Protein AF-A0A7S3NAA4-F1 (afdb_monomer)

Foldseek 3Di:
DQQEQPLFDDVVVVVVCVVVVHADAAEAPPCVLDDPVQLVLLQVVQQVVQQVVCVVVVVPPRHHHYQYCDPVPNPVSLVVVVVVQQVVQQDQDPNDRDRAADEAEDATAPLRCSVVSLVVLCVVAPDPDWDDDPDQWTWDDRDPRYIYIYRDRPDDDVPDPASSVLRPPDPLVPDPALQVNQQVVVVQADQVLLCVLQVFDRDDGSQRSLQRSQVSVVNADPVRGGDSSVSSSVSSVCVSVSVGRGHDGSDPPPCPDPVVVVVVVVVVVVVVD

Solvent-accessible surface area (backbone atoms only — not comparable to full-atom values): 15921 Å² total; per-residue (Å²): 51,49,35,41,48,77,76,50,53,57,67,71,58,54,50,53,42,48,76,68,73,46,89,71,69,50,70,42,28,60,35,77,54,41,59,69,67,55,51,51,46,41,50,53,51,56,28,51,54,37,41,52,52,32,58,75,67,65,44,83,92,60,73,48,46,66,46,61,42,44,77,96,36,51,65,57,32,50,47,50,51,52,49,50,57,52,50,69,28,61,35,74,55,91,92,37,89,42,78,47,73,46,77,45,77,55,83,63,62,31,83,48,42,70,70,56,53,53,47,54,53,35,73,78,38,79,54,94,53,73,53,75,50,100,54,80,43,38,41,40,47,63,48,104,41,36,33,38,34,44,51,63,55,84,74,75,70,96,83,40,84,64,62,48,52,74,40,45,69,57,61,64,86,74,51,89,73,38,47,71,56,36,40,57,48,49,77,75,47,59,66,70,57,51,29,62,72,70,70,48,71,91,62,92,45,58,66,50,44,26,37,45,47,4,56,73,70,70,37,55,41,95,90,71,46,53,27,43,54,63,26,19,38,50,52,52,51,40,46,74,71,55,74,55,82,56,60,58,78,62,77,79,74,69,80,71,62,80,62,70,60,55,58,51,56,53,54,62,59,66,76,78,115

pLDDT: mean 75.36, std 16.25, range [33.66, 96.25]

Sequence (273 aa):
DARDPMGSRSLEIEQEVLNKNKTLVLVLNKTDLIPADNAAEWVKLLKNDLEIIYKIMEKNGVEGHVVCFTQNSKEDSLANLLNLLKKFCKGIVNGKKKKISIKFGIIGFPNVGKKSIIKSIKELKPTDDEVSSKTAVREVLLTKRITLLDLAGTFVSKEASDSVILRGKLDVESLFNPLPFAENLISKLNDKDLIRFYRIAAFETPKDFLANLAKKAGKLLKGGSPDLSTAAKILILDWNAGKIPYHSPAVIEYESGEEEEEEKEEEESMEDE

Structure (mmCIF, N/CA/C/O backbone):
data_AF-A0A7S3NAA4-F1
#
_entry.id   AF-A0A7S3NAA4-F1
#
loop_
_atom_site.group_PDB
_atom_site.id
_atom_site.type_symbol
_atom_site.label_atom_id
_atom_site.label_alt_id
_atom_site.label_comp_id
_atom_site.label_asym_id
_atom_site.label_entity_id
_atom_site.label_seq_id
_atom_site.pdbx_PDB_ins_code
_atom_site.Cartn_x
_atom_site.Cartn_y
_atom_site.Cartn_z
_atom_site.occupancy
_atom_site.B_iso_or_equiv
_atom_site.auth_seq_id
_atom_site.auth_comp_id
_atom_site.auth_asym_id
_atom_site.auth_atom_id
_atom_site.pdbx_PDB_model_num
ATOM 1 N N . ASP A 1 1 ? -1.236 -1.937 1.800 1.00 85.19 1 ASP A N 1
ATOM 2 C CA . ASP A 1 1 ? -1.378 -1.212 0.520 1.00 85.19 1 ASP A CA 1
ATOM 3 C C . ASP A 1 1 ? -2.291 -2.075 -0.329 1.00 85.19 1 ASP A C 1
ATOM 5 O O . ASP A 1 1 ? -2.030 -3.265 -0.415 1.00 85.19 1 ASP A O 1
ATOM 9 N N . ALA A 1 2 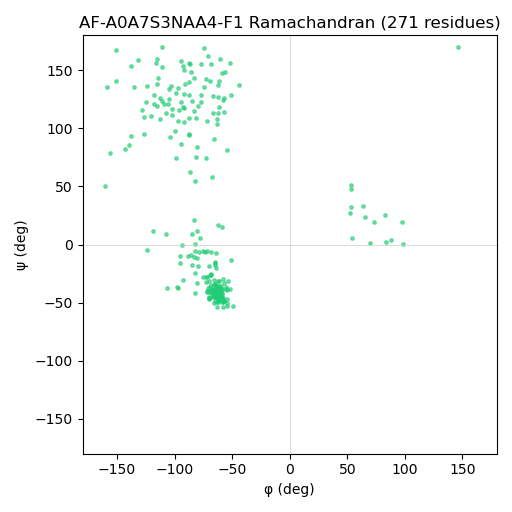? -3.395 -1.533 -0.840 1.00 87.38 2 ALA A N 1
ATOM 10 C CA . ALA A 1 2 ? -4.419 -2.329 -1.516 1.00 87.38 2 ALA A CA 1
ATOM 11 C C . ALA A 1 2 ? -3.920 -2.998 -2.805 1.00 87.38 2 ALA A C 1
ATOM 13 O O . ALA A 1 2 ? -4.486 -3.995 -3.230 1.00 87.38 2 ALA A O 1
ATOM 14 N N . ARG A 1 3 ? -2.831 -2.488 -3.391 1.00 86.50 3 ARG A N 1
ATOM 15 C CA . ARG A 1 3 ? -2.202 -3.077 -4.579 1.00 86.50 3 ARG A CA 1
ATOM 16 C C . ARG A 1 3 ? -1.515 -4.415 -4.313 1.00 86.50 3 ARG A C 1
ATOM 18 O O . ARG A 1 3 ? -1.327 -5.172 -5.248 1.00 86.50 3 ARG A O 1
ATOM 25 N N . ASP A 1 4 ? -1.081 -4.662 -3.078 1.00 84.94 4 ASP A N 1
ATOM 26 C CA . ASP A 1 4 ? -0.452 -5.920 -2.649 1.00 84.94 4 ASP A CA 1
ATOM 27 C C . ASP A 1 4 ? -0.622 -6.076 -1.125 1.00 84.94 4 ASP A C 1
ATOM 29 O O . ASP A 1 4 ? 0.284 -5.731 -0.347 1.00 84.94 4 ASP A O 1
ATOM 33 N N . PRO A 1 5 ? -1.814 -6.503 -0.657 1.00 86.75 5 PRO A N 1
ATOM 34 C CA . PRO A 1 5 ? -2.113 -6.587 0.766 1.00 86.75 5 PRO A CA 1
ATOM 35 C C . PRO A 1 5 ? -1.222 -7.590 1.489 1.00 86.75 5 PRO A C 1
ATOM 37 O O . PRO A 1 5 ? -0.608 -7.196 2.479 1.00 86.75 5 PRO A O 1
ATOM 40 N N . MET A 1 6 ? -1.093 -8.819 0.975 1.00 83.94 6 MET A N 1
ATOM 41 C CA . MET A 1 6 ? -0.268 -9.880 1.574 1.00 83.94 6 MET A CA 1
ATOM 42 C C . MET A 1 6 ? 1.189 -9.475 1.684 1.00 83.94 6 MET A C 1
ATOM 44 O O . MET A 1 6 ? 1.791 -9.585 2.749 1.00 83.94 6 MET A O 1
ATOM 48 N N . GLY A 1 7 ? 1.737 -8.893 0.624 1.00 78.81 7 GLY A N 1
ATOM 49 C CA . GLY A 1 7 ? 3.073 -8.357 0.675 1.00 78.81 7 GLY A CA 1
ATOM 50 C C . GLY A 1 7 ? 3.217 -7.233 1.701 1.00 78.81 7 GLY A C 1
ATOM 51 O O . GLY A 1 7 ? 4.192 -7.157 2.442 1.00 78.81 7 GLY A O 1
ATOM 52 N N . SER A 1 8 ? 2.236 -6.342 1.795 1.00 79.94 8 SER A N 1
ATOM 53 C CA . SER A 1 8 ? 2.278 -5.237 2.757 1.00 79.94 8 SER A CA 1
ATOM 54 C C . SER A 1 8 ? 1.925 -5.614 4.207 1.00 79.94 8 SER A C 1
ATOM 56 O O . SER A 1 8 ? 1.856 -4.713 5.052 1.00 79.94 8 SER A O 1
ATOM 58 N N . ARG A 1 9 ? 1.731 -6.903 4.517 1.00 82.06 9 ARG A N 1
ATOM 59 C CA . ARG A 1 9 ? 1.553 -7.419 5.883 1.00 82.06 9 ARG A CA 1
ATOM 60 C C . ARG A 1 9 ? 2.879 -7.862 6.491 1.00 82.06 9 ARG A C 1
ATOM 62 O O . ARG A 1 9 ? 3.829 -8.213 5.801 1.00 82.06 9 ARG A O 1
ATOM 69 N N . SER A 1 10 ? 2.940 -7.824 7.816 1.00 82.06 10 SER A N 1
ATOM 70 C CA . SER A 1 10 ? 4.068 -8.349 8.583 1.00 82.06 10 SER A CA 1
ATOM 71 C C . SER A 1 10 ? 3.516 -9.315 9.617 1.00 82.06 10 SER A C 1
ATOM 73 O O . SER A 1 10 ? 3.072 -8.902 10.688 1.00 82.06 10 SER A O 1
ATOM 75 N N . LEU A 1 11 ? 3.524 -10.601 9.261 1.00 82.19 11 LEU A N 1
ATOM 76 C CA . LEU A 1 11 ? 2.960 -11.666 10.091 1.00 82.19 11 LEU A CA 1
ATOM 77 C C . LEU A 1 11 ? 3.658 -11.752 11.455 1.00 82.19 11 LEU A C 1
ATOM 79 O O . LEU A 1 11 ? 2.986 -11.922 12.465 1.00 82.19 11 LEU A O 1
ATOM 83 N N . GLU A 1 12 ? 4.974 -11.529 11.503 1.00 81.25 12 GLU A N 1
ATOM 84 C CA . GLU A 1 12 ? 5.758 -11.487 12.747 1.00 81.25 12 GLU A CA 1
ATOM 85 C C . GLU A 1 12 ? 5.187 -10.476 13.760 1.00 81.25 12 GLU A C 1
ATOM 87 O O . GLU A 1 12 ? 4.992 -10.787 14.936 1.00 81.25 12 GLU A O 1
ATOM 92 N N . ILE A 1 13 ? 4.873 -9.257 13.304 1.00 81.81 13 ILE A N 1
ATOM 93 C CA . ILE A 1 13 ? 4.348 -8.194 14.172 1.00 81.81 13 ILE A CA 1
ATOM 94 C C . ILE A 1 13 ? 2.912 -8.502 14.578 1.00 81.81 13 ILE A C 1
ATOM 96 O O . ILE A 1 13 ? 2.531 -8.270 15.725 1.00 81.81 13 ILE A O 1
ATOM 100 N N . GLU A 1 14 ? 2.104 -9.004 13.646 1.00 85.19 14 GLU A N 1
ATOM 101 C CA . GLU A 1 14 ? 0.731 -9.406 13.941 1.00 85.19 14 GLU A CA 1
ATOM 102 C C . GLU A 1 14 ? 0.711 -10.472 15.044 1.00 85.19 14 GLU A C 1
ATOM 104 O O . GLU A 1 14 ? 0.005 -10.302 16.040 1.00 85.19 14 GLU A O 1
ATOM 109 N N . GLN A 1 15 ? 1.568 -11.492 14.943 1.00 83.25 15 GLN A N 1
ATOM 110 C CA . GLN A 1 15 ? 1.753 -12.509 15.978 1.00 83.25 15 GLN A CA 1
ATOM 111 C C . GLN A 1 15 ? 2.205 -11.898 17.310 1.00 83.25 15 GLN A C 1
ATOM 113 O O . GLN A 1 15 ? 1.642 -12.221 18.354 1.00 83.25 15 GLN A O 1
ATOM 118 N N . GLU A 1 16 ? 3.164 -10.968 17.314 1.00 85.44 16 GLU A N 1
ATOM 119 C CA . GLU A 1 16 ? 3.630 -10.329 18.550 1.00 85.44 16 GLU A CA 1
ATOM 120 C C . GLU A 1 16 ? 2.530 -9.494 19.239 1.00 85.44 16 GLU A C 1
ATOM 122 O O . GLU A 1 16 ? 2.373 -9.529 20.466 1.00 85.44 16 GLU A O 1
ATOM 127 N N . VAL A 1 17 ? 1.739 -8.749 18.460 1.00 84.69 17 VAL A N 1
ATOM 128 C CA . VAL A 1 17 ? 0.588 -7.971 18.949 1.00 84.69 17 VAL A CA 1
ATOM 129 C C . VAL A 1 17 ? -0.448 -8.901 19.572 1.00 84.69 17 VAL A C 1
ATOM 131 O O . VAL A 1 17 ? -0.957 -8.633 20.668 1.00 84.69 17 VAL A O 1
ATOM 134 N N . LEU A 1 18 ? -0.729 -10.008 18.894 1.00 83.81 18 LEU A N 1
ATOM 135 C CA . LEU A 1 18 ? -1.697 -10.994 19.329 1.00 83.81 18 LEU A CA 1
ATOM 136 C C . LEU A 1 18 ? -1.236 -11.754 20.581 1.00 83.81 18 LEU A C 1
ATOM 138 O O . LEU A 1 18 ? -2.035 -11.892 21.509 1.00 83.81 18 LEU A O 1
ATOM 142 N N . ASN A 1 19 ? 0.039 -12.141 20.669 1.00 84.56 19 ASN A N 1
ATOM 143 C CA . ASN A 1 19 ? 0.646 -12.775 21.849 1.00 84.56 19 ASN A CA 1
ATOM 144 C C . ASN A 1 19 ? 0.599 -11.863 23.082 1.00 84.56 19 ASN A C 1
ATOM 146 O O . ASN A 1 19 ? 0.439 -12.323 24.209 1.00 84.56 19 ASN A O 1
ATOM 150 N N . LYS A 1 20 ? 0.666 -10.543 22.878 1.00 85.69 20 LYS A N 1
ATOM 151 C CA . LYS A 1 20 ? 0.493 -9.533 23.935 1.00 85.69 20 LYS A CA 1
ATOM 152 C C . LYS A 1 20 ? -0.977 -9.255 24.284 1.00 85.69 20 LYS A C 1
ATOM 154 O O . LYS A 1 20 ? -1.252 -8.273 24.973 1.00 85.69 20 LYS A O 1
ATOM 159 N N . ASN A 1 21 ? -1.916 -10.075 23.805 1.00 81.62 21 ASN A N 1
ATOM 160 C CA . ASN A 1 21 ? -3.362 -9.933 24.011 1.00 81.62 21 ASN A CA 1
ATOM 161 C C . ASN A 1 21 ? -3.922 -8.559 23.617 1.00 81.62 21 ASN A C 1
ATOM 163 O O . ASN A 1 21 ? -4.895 -8.077 24.196 1.00 81.62 21 ASN A O 1
ATOM 167 N N . LYS A 1 22 ? -3.324 -7.922 22.606 1.00 83.69 22 LYS A N 1
ATOM 168 C CA . LYS A 1 22 ? -3.837 -6.674 22.036 1.00 83.69 22 LYS A CA 1
ATOM 169 C C . LYS A 1 22 ? -4.770 -6.973 20.867 1.00 83.69 22 LYS A C 1
ATOM 171 O O . LYS A 1 22 ? -4.602 -7.968 20.163 1.00 83.69 22 LYS A O 1
ATOM 176 N N . THR A 1 23 ? -5.743 -6.093 20.657 1.00 83.00 23 THR A N 1
ATOM 177 C CA . THR A 1 23 ? -6.627 -6.146 19.490 1.00 83.00 23 THR A CA 1
ATOM 178 C C . THR A 1 23 ? -5.898 -5.617 18.261 1.00 83.00 23 THR A C 1
ATOM 180 O O . THR A 1 23 ? -5.351 -4.513 18.278 1.00 83.00 23 THR A O 1
ATOM 183 N N . LEU A 1 24 ? -5.924 -6.404 17.192 1.00 85.94 24 LEU A N 1
ATOM 184 C CA . LEU A 1 24 ? -5.444 -6.052 15.865 1.00 85.94 24 LEU A CA 1
ATOM 185 C C . LEU A 1 24 ? -6.619 -5.594 14.989 1.00 85.94 24 LEU A C 1
ATOM 187 O O . LEU A 1 24 ? -7.666 -6.241 14.959 1.00 85.94 24 LEU A O 1
ATOM 191 N N . VAL A 1 25 ? -6.426 -4.486 14.272 1.00 86.81 25 VAL A N 1
ATOM 192 C CA . VAL A 1 25 ? -7.347 -3.974 13.247 1.00 86.81 25 VAL A CA 1
ATOM 193 C C . VAL A 1 25 ? -6.547 -3.809 11.963 1.00 86.81 25 VAL A C 1
ATOM 195 O O . VAL A 1 25 ? -5.553 -3.079 11.954 1.00 86.81 25 VAL A O 1
ATOM 198 N N . LEU A 1 26 ? -6.972 -4.467 10.887 1.00 89.00 26 LEU A N 1
ATOM 199 C CA . LEU A 1 26 ? -6.340 -4.314 9.581 1.00 89.00 26 LEU A CA 1
ATOM 200 C C . LEU A 1 26 ? -6.963 -3.140 8.835 1.00 89.00 26 LEU A C 1
ATOM 202 O O . LEU A 1 26 ? -8.173 -2.919 8.873 1.00 89.00 26 LEU A O 1
ATOM 206 N N . VAL A 1 27 ? -6.122 -2.370 8.153 1.00 88.50 27 VAL A N 1
ATOM 207 C CA . VAL A 1 27 ? -6.541 -1.173 7.427 1.00 88.50 27 VAL A CA 1
ATOM 208 C C . VAL A 1 27 ? -6.065 -1.272 5.985 1.00 88.50 27 VAL A C 1
ATOM 210 O O . VAL A 1 27 ? -4.869 -1.170 5.700 1.00 88.50 27 VAL A O 1
ATOM 213 N N . LEU A 1 28 ? -7.013 -1.451 5.069 1.00 89.25 28 LEU A N 1
ATOM 214 C CA . LEU A 1 28 ? -6.762 -1.487 3.638 1.00 89.25 28 LEU A CA 1
ATOM 215 C C . LEU A 1 28 ? -6.824 -0.060 3.080 1.00 89.25 28 LEU A C 1
ATOM 217 O O . LEU A 1 28 ? -7.882 0.567 3.020 1.00 89.25 28 LEU A O 1
ATOM 221 N N . ASN A 1 29 ? -5.656 0.464 2.713 1.00 88.50 29 ASN A N 1
ATOM 222 C CA . ASN A 1 29 ? -5.474 1.826 2.213 1.00 88.50 29 ASN A CA 1
ATOM 223 C C . ASN A 1 29 ? -4.992 1.832 0.756 1.00 88.50 29 ASN A C 1
ATOM 225 O O . ASN A 1 29 ? -4.385 0.856 0.314 1.00 88.50 29 ASN A O 1
ATOM 229 N N . LYS A 1 30 ? -5.178 2.959 0.059 1.00 86.12 30 LYS A N 1
ATOM 230 C CA . LYS A 1 30 ? -4.922 3.137 -1.382 1.00 86.12 30 LYS A CA 1
ATOM 231 C C . LYS A 1 30 ? -5.797 2.269 -2.291 1.00 86.12 30 LYS A C 1
ATOM 233 O O . LYS A 1 30 ? -5.346 1.805 -3.336 1.00 86.12 30 LYS A O 1
ATOM 238 N N . THR A 1 31 ? -7.040 2.010 -1.887 1.00 85.62 31 THR A N 1
ATOM 239 C CA . THR A 1 31 ? -7.978 1.245 -2.730 1.00 85.62 31 THR A CA 1
ATOM 240 C C . THR A 1 31 ? -8.314 1.988 -4.017 1.00 85.62 31 THR A C 1
ATOM 242 O O . THR A 1 31 ? -8.782 1.385 -4.970 1.00 85.62 31 THR A O 1
ATOM 245 N N . ASP A 1 32 ? -8.013 3.288 -4.072 1.00 83.56 32 ASP A N 1
ATOM 246 C CA . ASP A 1 32 ? -8.165 4.104 -5.258 1.00 83.56 32 ASP A CA 1
ATOM 247 C C . ASP A 1 32 ? -7.258 3.695 -6.422 1.00 83.56 32 ASP A C 1
ATOM 249 O O . ASP A 1 32 ? -7.519 4.103 -7.549 1.00 83.56 32 ASP A O 1
ATOM 253 N N . LEU A 1 33 ? -6.235 2.883 -6.158 1.00 85.88 33 LEU A N 1
ATOM 254 C CA . LEU A 1 33 ? -5.298 2.385 -7.161 1.00 85.88 33 LEU A CA 1
ATOM 255 C C . LEU A 1 33 ? -5.696 1.019 -7.740 1.00 85.88 33 LEU A C 1
ATOM 257 O O . LEU A 1 33 ? -4.963 0.492 -8.575 1.00 85.88 33 LEU A O 1
ATOM 261 N N . ILE A 1 34 ? -6.805 0.428 -7.283 1.00 87.44 34 ILE A N 1
ATOM 262 C CA . ILE A 1 34 ? -7.248 -0.913 -7.686 1.00 87.44 34 ILE A CA 1
ATOM 263 C C . ILE A 1 34 ? -8.736 -0.916 -8.082 1.00 87.44 34 ILE A C 1
ATOM 265 O O . ILE A 1 34 ? -9.480 -0.029 -7.657 1.00 87.44 34 ILE A O 1
ATOM 269 N N . PRO A 1 35 ? -9.203 -1.905 -8.868 1.00 88.75 35 PRO A N 1
ATOM 270 C CA . PRO A 1 35 ? -10.628 -2.080 -9.146 1.00 88.75 35 PRO A CA 1
ATOM 271 C C . PRO A 1 35 ? -11.456 -2.294 -7.868 1.00 88.75 35 PRO A C 1
ATOM 273 O O . PRO A 1 35 ? -10.982 -2.904 -6.905 1.00 88.75 35 PRO A O 1
ATOM 276 N N . ALA A 1 36 ? -12.706 -1.819 -7.870 1.00 86.69 36 ALA A N 1
ATOM 277 C CA . ALA A 1 36 ? -13.604 -1.918 -6.716 1.00 86.69 36 ALA A CA 1
ATOM 278 C C . ALA A 1 36 ? -13.916 -3.374 -6.330 1.00 86.69 36 ALA A C 1
ATOM 280 O O . ALA A 1 36 ? -13.939 -3.689 -5.140 1.00 86.69 36 ALA A O 1
ATOM 281 N N . ASP A 1 37 ? -14.080 -4.252 -7.321 1.00 88.00 37 ASP A N 1
ATOM 282 C CA . ASP A 1 37 ? -14.365 -5.676 -7.109 1.00 88.00 37 ASP A CA 1
ATOM 283 C C . ASP A 1 37 ? -13.190 -6.368 -6.408 1.00 88.00 37 ASP A C 1
ATOM 285 O O . ASP A 1 37 ? -13.360 -6.951 -5.338 1.00 88.00 37 ASP A O 1
ATOM 289 N N . ASN A 1 38 ? -11.967 -6.153 -6.906 1.00 88.69 38 ASN A N 1
ATOM 290 C CA . ASN A 1 38 ? -10.747 -6.656 -6.272 1.00 88.69 38 ASN A CA 1
ATOM 291 C C . ASN A 1 38 ? -10.591 -6.127 -4.832 1.00 88.69 38 ASN A C 1
ATOM 293 O O . ASN A 1 38 ? -10.184 -6.854 -3.928 1.00 88.69 38 ASN A O 1
ATOM 297 N N . ALA A 1 39 ? -10.943 -4.861 -4.573 1.00 87.56 39 ALA A N 1
ATOM 298 C CA . ALA A 1 39 ? -10.917 -4.314 -3.215 1.00 87.56 39 ALA A CA 1
ATOM 299 C C . ALA A 1 39 ? -11.912 -5.024 -2.279 1.00 87.56 39 ALA A C 1
ATOM 301 O O . ALA A 1 39 ? -11.587 -5.266 -1.114 1.00 87.56 39 ALA A O 1
ATOM 302 N N . ALA A 1 40 ? -13.112 -5.349 -2.766 1.00 86.44 40 ALA A N 1
ATOM 303 C CA . ALA A 1 40 ? -14.130 -6.057 -1.996 1.00 86.44 40 ALA A CA 1
ATOM 304 C C . ALA A 1 40 ? -13.708 -7.501 -1.675 1.00 86.44 40 ALA A C 1
ATOM 306 O O . ALA A 1 40 ? -13.865 -7.946 -0.534 1.00 86.44 40 ALA A O 1
ATOM 307 N N . GLU A 1 41 ? -13.109 -8.200 -2.639 1.00 89.00 41 GLU A N 1
ATOM 308 C CA . GLU A 1 41 ? -12.570 -9.552 -2.455 1.00 89.00 41 GL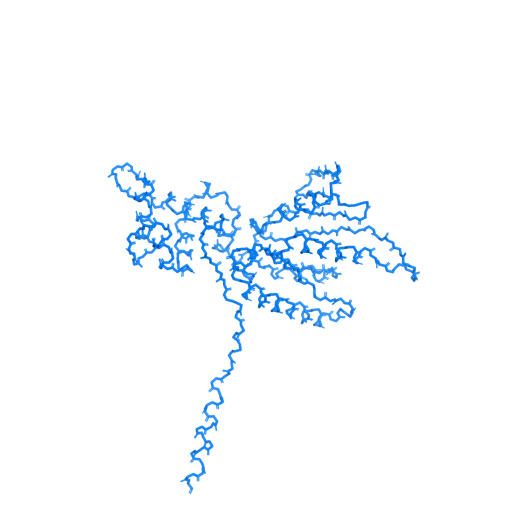U A CA 1
ATOM 309 C C . GLU A 1 41 ? -11.453 -9.579 -1.407 1.00 89.00 41 GLU A C 1
ATOM 311 O O . GLU A 1 41 ? -11.508 -10.369 -0.461 1.00 89.00 41 GLU A O 1
ATOM 316 N N . TRP A 1 42 ? -10.504 -8.639 -1.480 1.00 89.38 42 TRP A N 1
ATOM 317 C CA . TRP A 1 42 ? -9.454 -8.505 -0.467 1.00 89.38 42 TRP A CA 1
ATOM 318 C C . TRP A 1 42 ? -10.011 -8.252 0.936 1.00 89.38 42 TRP A C 1
ATOM 320 O O . TRP A 1 42 ? -9.499 -8.797 1.913 1.00 89.38 42 TRP A O 1
ATOM 330 N N . VAL A 1 43 ? -11.066 -7.443 1.070 1.00 87.38 43 VAL A N 1
ATOM 331 C CA . VAL A 1 43 ? -11.711 -7.205 2.372 1.00 87.38 43 VAL A CA 1
ATOM 332 C C . VAL A 1 43 ? -12.333 -8.484 2.928 1.00 87.38 43 VAL A C 1
ATOM 334 O O . VAL A 1 43 ? -12.203 -8.737 4.127 1.00 87.38 43 VAL A O 1
ATOM 337 N N . LYS A 1 44 ? -12.980 -9.294 2.080 1.00 87.19 44 LYS A N 1
ATOM 338 C CA . LYS A 1 44 ? -13.568 -10.581 2.474 1.00 87.19 44 LYS A CA 1
ATOM 339 C C . LYS A 1 44 ? -12.491 -11.553 2.962 1.00 87.19 44 LYS A C 1
ATOM 341 O O . LYS A 1 44 ? -12.621 -12.084 4.062 1.00 87.19 44 LYS A O 1
ATOM 346 N N . LEU A 1 45 ? -11.414 -11.715 2.193 1.00 88.12 45 LEU A N 1
ATOM 347 C CA . LEU A 1 45 ? -10.279 -12.573 2.548 1.00 88.12 45 LEU A CA 1
ATOM 348 C C . LEU A 1 45 ? -9.641 -12.162 3.877 1.00 88.12 45 LEU A C 1
ATOM 350 O O . LEU A 1 45 ? -9.573 -12.954 4.811 1.00 88.12 45 LEU A O 1
ATOM 354 N N . LEU A 1 46 ? -9.263 -10.888 4.012 1.00 87.75 46 LEU A N 1
ATOM 355 C CA . LEU A 1 46 ? -8.610 -10.385 5.224 1.00 87.75 46 LEU A CA 1
ATOM 356 C C . LEU A 1 46 ? -9.495 -10.504 6.468 1.00 87.75 46 LEU A C 1
ATOM 358 O O . LEU A 1 46 ? -8.989 -10.643 7.582 1.00 87.75 46 LEU A O 1
ATOM 362 N N . LYS A 1 47 ? -10.817 -10.402 6.299 1.00 85.81 47 LYS A N 1
ATOM 363 C CA . LYS A 1 47 ? -11.759 -10.563 7.404 1.00 85.81 47 LYS A CA 1
ATOM 364 C C . LYS A 1 47 ? -11.804 -12.020 7.862 1.00 85.81 47 LYS A C 1
ATOM 366 O O . LYS A 1 47 ? -11.673 -12.260 9.061 1.00 85.81 47 LYS A O 1
ATOM 371 N N . ASN A 1 48 ? -11.908 -12.957 6.921 1.00 86.06 48 ASN A N 1
ATOM 372 C CA . ASN A 1 48 ? -11.881 -14.389 7.208 1.00 86.06 48 ASN A CA 1
ATOM 373 C C . ASN A 1 48 ? -10.572 -14.796 7.902 1.00 86.06 48 ASN A C 1
ATOM 375 O O . ASN A 1 48 ? -10.615 -15.462 8.933 1.00 86.06 48 ASN A O 1
ATOM 379 N N . ASP A 1 49 ? -9.425 -14.320 7.406 1.00 84.75 49 ASP A N 1
ATOM 380 C CA . ASP A 1 49 ? -8.112 -14.562 8.019 1.00 84.75 49 ASP A CA 1
ATOM 381 C C . ASP A 1 49 ? -8.083 -14.151 9.495 1.00 84.75 49 ASP A C 1
ATOM 383 O O . ASP A 1 49 ? -7.659 -14.915 10.362 1.00 84.75 49 ASP A O 1
ATOM 387 N N . LEU A 1 50 ? -8.534 -12.928 9.801 1.00 81.88 50 LEU A N 1
ATOM 388 C CA . LEU A 1 50 ? -8.544 -12.432 11.175 1.00 81.88 50 LEU A CA 1
ATOM 389 C C . LEU A 1 50 ? -9.480 -13.247 12.064 1.00 81.88 50 LEU A C 1
ATOM 391 O O . LEU A 1 50 ? -9.121 -13.545 13.201 1.00 81.88 50 LEU A O 1
ATOM 395 N N . GLU A 1 51 ? -10.670 -13.590 11.576 1.00 80.06 51 GLU A N 1
ATOM 396 C CA . GLU A 1 51 ? -11.633 -14.398 12.328 1.00 80.06 51 GLU A CA 1
ATOM 397 C C . GLU A 1 51 ? -11.066 -15.784 12.660 1.00 80.06 51 GLU A C 1
ATOM 399 O O . GLU A 1 51 ? -11.169 -16.225 13.808 1.00 80.06 51 GLU A O 1
ATOM 404 N N . ILE A 1 52 ? -10.390 -16.429 11.704 1.00 80.75 52 ILE A N 1
ATOM 405 C CA . ILE A 1 52 ? -9.693 -17.704 11.915 1.00 80.75 52 ILE A CA 1
ATOM 406 C C . ILE A 1 52 ? -8.603 -17.548 12.982 1.00 80.75 52 ILE A C 1
ATOM 408 O O . ILE A 1 52 ? -8.560 -18.327 13.934 1.00 80.75 52 ILE A O 1
ATOM 412 N N . ILE A 1 53 ? -7.765 -16.512 12.883 1.00 77.75 53 ILE A N 1
ATOM 413 C CA . ILE A 1 53 ? -6.692 -16.253 13.854 1.00 77.75 53 ILE A CA 1
ATOM 414 C C . ILE A 1 53 ? -7.259 -16.037 15.265 1.00 77.75 53 ILE A C 1
ATOM 416 O O . ILE A 1 53 ? -6.765 -16.622 16.230 1.00 77.75 53 ILE A O 1
ATOM 420 N N . TYR A 1 54 ? -8.310 -15.225 15.411 1.00 76.94 54 TYR A N 1
ATOM 421 C CA . TYR A 1 54 ? -8.930 -14.983 16.717 1.00 76.94 54 TYR A CA 1
ATOM 422 C C . TYR A 1 54 ? -9.585 -16.238 17.300 1.00 76.94 54 TYR A C 1
ATOM 424 O O . TYR A 1 54 ? -9.510 -16.440 18.515 1.00 76.94 54 TYR A O 1
ATOM 432 N N . LYS A 1 55 ? -10.168 -17.092 16.449 1.00 75.88 55 LYS A N 1
ATOM 433 C CA . LYS A 1 55 ? -10.730 -18.387 16.846 1.00 75.88 55 LYS A CA 1
ATOM 434 C C . LYS A 1 55 ? -9.647 -19.343 17.348 1.00 75.88 55 LYS A C 1
ATOM 436 O O . LYS A 1 55 ? -9.826 -19.938 18.404 1.00 75.88 55 LYS A O 1
ATOM 441 N N . ILE A 1 56 ? -8.519 -19.443 16.639 1.00 76.94 56 ILE A N 1
ATOM 442 C CA . ILE A 1 56 ? -7.369 -20.275 17.040 1.00 76.94 56 ILE A CA 1
ATOM 443 C C . ILE A 1 56 ? -6.790 -19.810 18.382 1.00 76.94 56 ILE A C 1
ATOM 445 O O . ILE A 1 56 ? -6.366 -20.627 19.191 1.00 76.94 56 ILE A O 1
ATOM 449 N N . MET A 1 57 ? -6.796 -18.504 18.649 1.00 73.50 57 MET A N 1
ATOM 450 C CA . MET A 1 57 ? -6.301 -17.946 19.911 1.00 73.50 57 MET A CA 1
ATOM 451 C C . MET A 1 57 ? -7.332 -17.934 21.051 1.00 73.50 57 MET A C 1
ATOM 453 O O . MET A 1 57 ? -7.080 -17.292 22.071 1.00 73.50 57 MET A O 1
ATOM 457 N N . GLU A 1 58 ? -8.494 -18.575 20.875 1.00 72.19 58 GLU A N 1
ATOM 458 C CA . GLU A 1 58 ? -9.576 -18.682 21.871 1.00 72.19 58 GLU A CA 1
ATOM 459 C C . GLU A 1 58 ? -10.032 -17.329 22.460 1.00 72.19 58 GLU A C 1
ATOM 461 O O . GLU A 1 58 ? -10.543 -17.231 23.581 1.00 72.19 58 GLU A O 1
ATOM 466 N N . LYS A 1 59 ? -9.874 -16.240 21.697 1.00 64.25 59 LYS A N 1
ATOM 467 C CA . LYS A 1 59 ? -10.251 -14.885 22.124 1.00 64.25 59 LYS A CA 1
ATOM 468 C C . LYS A 1 59 ? -11.748 -14.662 21.933 1.00 64.25 59 LYS A C 1
ATOM 470 O O . LYS A 1 59 ? -12.186 -13.959 21.025 1.00 64.25 59 LYS A O 1
ATOM 475 N N . ASN A 1 60 ? -12.541 -15.246 22.827 1.00 54.91 60 ASN A N 1
ATOM 476 C CA . ASN A 1 60 ? -13.995 -15.100 22.828 1.00 54.91 60 ASN A CA 1
ATOM 477 C C . ASN A 1 60 ? -14.412 -13.619 22.941 1.00 54.91 60 ASN A C 1
ATOM 479 O O . ASN A 1 60 ? -14.021 -12.914 23.872 1.00 54.91 60 ASN A O 1
ATOM 483 N N . GLY A 1 61 ? -15.222 -13.151 21.986 1.00 58.50 61 GLY A N 1
ATOM 484 C CA . GLY A 1 61 ? -15.771 -11.789 21.958 1.00 58.50 61 GLY A CA 1
ATOM 485 C C . GLY A 1 61 ? -14.904 -10.725 21.271 1.00 58.50 61 GLY A C 1
ATOM 486 O O . GLY A 1 61 ? -15.286 -9.554 21.285 1.00 58.50 61 GLY A O 1
ATOM 487 N N . VAL A 1 62 ? -13.764 -11.094 20.671 1.00 62.50 62 VAL A N 1
ATOM 488 C CA . VAL A 1 62 ? -12.961 -10.190 19.831 1.00 62.50 62 VAL A CA 1
ATOM 489 C C . VAL A 1 62 ? -13.216 -10.511 18.360 1.00 62.50 62 VAL A C 1
ATOM 491 O O . VAL A 1 62 ? -12.826 -11.566 17.875 1.00 62.50 62 VAL A O 1
ATOM 494 N N . GLU A 1 63 ? -13.877 -9.597 17.650 1.00 64.12 63 GLU A N 1
ATOM 495 C CA . GLU A 1 63 ? -14.124 -9.727 16.211 1.00 64.12 63 GLU A CA 1
ATOM 496 C C . GLU A 1 63 ? -12.916 -9.249 15.389 1.00 64.12 63 GLU A C 1
ATOM 498 O O . GLU A 1 63 ? -12.259 -8.253 15.716 1.00 64.12 63 GLU A O 1
ATOM 503 N N . GLY A 1 64 ? -12.648 -9.941 14.278 1.00 65.06 64 GLY A N 1
ATOM 504 C CA . GLY A 1 64 ? -11.711 -9.485 13.259 1.00 65.06 64 GLY A CA 1
ATOM 505 C C . GLY A 1 64 ? -12.243 -8.237 12.558 1.00 65.06 64 GLY A C 1
ATOM 506 O O . GLY A 1 64 ? -13.245 -8.289 11.848 1.00 65.06 64 GLY A O 1
ATOM 507 N N . HIS A 1 65 ? -11.579 -7.094 12.742 1.00 74.06 65 HIS A N 1
ATOM 508 C CA . HIS A 1 65 ? -11.979 -5.851 12.086 1.00 74.06 65 HIS A CA 1
ATOM 509 C C . HIS A 1 65 ? -11.026 -5.492 10.946 1.00 74.06 65 HIS A C 1
ATOM 511 O O . HIS A 1 65 ? -9.839 -5.241 11.164 1.00 74.06 65 HIS A O 1
ATOM 517 N N . VAL A 1 66 ? -11.590 -5.388 9.742 1.00 73.94 66 VAL A N 1
ATOM 518 C CA . VAL A 1 66 ? -10.930 -4.840 8.555 1.00 73.94 66 VAL A CA 1
ATOM 519 C C . VAL A 1 66 ? -11.620 -3.535 8.181 1.00 73.94 66 VAL A C 1
ATOM 521 O O . VAL A 1 66 ? -12.838 -3.490 8.013 1.00 73.94 66 VAL A O 1
ATOM 524 N N . VAL A 1 67 ? -10.849 -2.458 8.061 1.00 76.81 67 VAL A N 1
ATOM 525 C CA . VAL A 1 67 ? -11.338 -1.153 7.608 1.00 76.81 67 VAL A CA 1
ATOM 526 C C . VAL A 1 67 ? -10.795 -0.880 6.216 1.00 76.81 67 VAL A C 1
ATOM 528 O O . VAL A 1 67 ? -9.584 -0.813 6.018 1.00 76.81 67 VAL A O 1
ATOM 531 N N . CYS A 1 68 ? -11.697 -0.694 5.259 1.00 73.88 68 CYS A N 1
ATOM 532 C CA . CYS A 1 68 ? -11.372 -0.379 3.875 1.00 73.88 68 CYS A CA 1
ATOM 533 C C . CYS A 1 68 ? -11.647 1.102 3.589 1.00 73.88 68 CYS A C 1
ATOM 535 O O . CYS A 1 68 ? -12.754 1.590 3.838 1.00 73.88 68 CYS A O 1
ATOM 537 N N . PHE A 1 69 ? -10.650 1.830 3.085 1.00 69.88 69 PHE A N 1
ATOM 538 C CA . PHE A 1 69 ? -10.821 3.211 2.627 1.00 69.88 69 PHE A CA 1
ATOM 539 C C . PHE A 1 69 ? -11.253 3.222 1.168 1.00 69.88 69 PHE A C 1
ATOM 541 O O . PHE A 1 69 ? -10.380 3.150 0.315 1.00 69.88 69 PHE A O 1
ATOM 548 N N . THR A 1 70 ? -12.551 3.297 0.872 1.00 59.19 70 THR A N 1
ATOM 549 C CA . THR A 1 70 ? -13.095 3.278 -0.500 1.00 59.19 70 THR A CA 1
ATOM 550 C C . THR A 1 70 ? -13.143 4.682 -1.123 1.00 59.19 70 THR A C 1
ATOM 552 O O . THR A 1 70 ? -13.205 5.690 -0.415 1.00 59.19 70 THR A O 1
ATOM 555 N N . GLN A 1 71 ? -13.112 4.767 -2.462 1.00 50.62 71 GLN A N 1
ATOM 556 C CA . GLN A 1 71 ? -13.154 6.041 -3.203 1.00 50.62 71 GLN A CA 1
ATOM 557 C C . GLN A 1 71 ? -14.473 6.811 -3.026 1.00 50.62 71 GLN A C 1
ATOM 559 O O . GLN A 1 71 ? -14.441 8.023 -2.826 1.00 50.62 71 GLN A O 1
ATOM 564 N N . ASN A 1 72 ? -15.617 6.119 -3.054 1.00 47.25 72 ASN A N 1
ATOM 565 C CA . ASN A 1 72 ? -16.939 6.763 -3.048 1.00 47.25 72 ASN A CA 1
ATOM 566 C C . ASN A 1 72 ? -17.346 7.325 -1.680 1.00 47.25 72 ASN A C 1
ATOM 568 O O . ASN A 1 72 ? -18.383 7.970 -1.567 1.00 47.25 72 ASN A O 1
ATOM 572 N N . SER A 1 73 ? -16.539 7.085 -0.644 1.00 57.66 73 SER A N 1
ATOM 573 C CA . SER A 1 73 ? -16.896 7.438 0.721 1.00 57.66 73 SER A CA 1
ATOM 574 C C . SER A 1 73 ? -15.676 7.511 1.643 1.00 57.66 73 SER A C 1
ATOM 576 O O . SER A 1 73 ? -15.663 6.907 2.715 1.00 57.66 73 SER A O 1
ATOM 578 N N . LYS A 1 74 ? -14.614 8.236 1.252 1.00 59.53 74 LYS A N 1
ATOM 579 C CA . LYS A 1 74 ? -13.441 8.435 2.133 1.00 59.53 74 LYS A CA 1
ATOM 580 C C . LYS A 1 74 ? -13.859 8.948 3.516 1.00 59.53 74 LYS A C 1
ATOM 582 O O . LYS A 1 74 ? -13.321 8.492 4.524 1.00 59.53 74 LYS A O 1
ATOM 587 N N . GLU A 1 75 ? -14.850 9.835 3.560 1.00 62.19 75 GLU A N 1
ATOM 588 C CA . GLU A 1 75 ? -15.446 10.338 4.798 1.00 62.19 75 GLU A CA 1
ATOM 589 C C . GLU A 1 75 ? -16.186 9.247 5.579 1.00 62.19 75 GLU A C 1
ATOM 591 O O . GLU A 1 75 ? -15.947 9.125 6.779 1.00 62.19 75 GLU A O 1
ATOM 596 N N . ASP A 1 76 ? -16.985 8.389 4.932 1.00 67.50 76 ASP A N 1
ATOM 597 C CA . ASP A 1 76 ? -17.682 7.300 5.635 1.00 67.50 76 ASP A CA 1
ATOM 598 C C . ASP A 1 76 ? -16.718 6.217 6.120 1.00 67.50 76 ASP A C 1
ATOM 600 O O . ASP A 1 76 ? -16.875 5.699 7.222 1.00 67.50 76 ASP A O 1
ATOM 604 N N . SER A 1 77 ? -15.670 5.896 5.359 1.00 69.94 77 SER A N 1
ATOM 605 C CA . SER A 1 77 ? -14.619 4.967 5.787 1.00 69.94 77 SER A CA 1
ATOM 606 C C . SER A 1 77 ? -13.840 5.514 6.987 1.00 69.94 77 SER A C 1
ATOM 608 O O . SER A 1 77 ? -13.573 4.781 7.944 1.00 69.94 77 SER A O 1
ATOM 610 N N . LEU A 1 78 ? -13.514 6.812 6.988 1.00 72.50 78 LEU A N 1
ATOM 611 C CA . LEU A 1 78 ? -12.903 7.484 8.138 1.00 72.50 78 LEU A CA 1
ATOM 612 C C . LEU A 1 78 ? -13.869 7.554 9.329 1.00 72.50 78 LEU A C 1
ATOM 614 O O . LEU A 1 78 ? -13.458 7.336 10.472 1.00 72.50 78 LEU A O 1
ATOM 618 N N . ALA A 1 79 ? -15.155 7.808 9.085 1.00 73.12 79 ALA A N 1
ATOM 619 C CA . ALA A 1 79 ? -16.190 7.802 10.109 1.00 73.12 79 ALA A CA 1
ATOM 620 C C . ALA A 1 79 ? -16.371 6.402 10.708 1.00 73.12 79 ALA A C 1
ATOM 622 O O . ALA A 1 79 ? -16.485 6.275 11.928 1.00 73.12 79 ALA A O 1
ATOM 623 N N . ASN A 1 80 ? -16.313 5.351 9.889 1.00 77.88 80 ASN A N 1
ATOM 624 C CA . ASN A 1 80 ? -16.342 3.954 10.310 1.00 77.88 80 ASN A CA 1
ATOM 625 C C . ASN A 1 80 ? -15.138 3.615 11.186 1.00 77.88 80 ASN A C 1
ATOM 627 O O . ASN A 1 80 ? -15.326 3.066 12.273 1.00 77.88 80 ASN A O 1
ATOM 631 N N . LEU A 1 81 ? -13.929 4.030 10.792 1.00 79.94 81 LEU A N 1
ATOM 632 C CA . LEU A 1 81 ? -12.738 3.895 11.630 1.00 79.94 81 LEU A CA 1
ATOM 633 C C . LEU A 1 81 ? -12.918 4.626 12.965 1.00 79.94 81 LEU A C 1
ATOM 635 O O . LEU A 1 81 ? -12.726 4.042 14.027 1.00 79.94 81 LEU A O 1
ATOM 639 N N . LEU A 1 82 ? -13.353 5.887 12.946 1.00 77.81 82 LEU A N 1
ATOM 640 C CA . LEU A 1 82 ? -13.592 6.669 14.161 1.00 77.81 82 LEU A CA 1
ATOM 641 C C . LEU A 1 82 ? -14.671 6.048 15.054 1.00 77.81 82 LEU A C 1
ATOM 643 O O . LEU A 1 82 ? -14.559 6.088 16.281 1.00 77.81 82 LEU A O 1
ATOM 647 N N . ASN A 1 83 ? -15.724 5.488 14.468 1.00 80.69 83 ASN A N 1
ATOM 648 C CA . ASN A 1 83 ? -16.785 4.807 15.194 1.00 80.69 83 ASN A CA 1
ATOM 649 C C . ASN A 1 83 ? -16.279 3.505 15.811 1.00 80.69 83 ASN A C 1
ATOM 651 O O . ASN A 1 83 ? -16.598 3.238 16.969 1.00 80.69 83 ASN A O 1
ATOM 655 N N . LEU A 1 84 ? -15.436 2.757 15.102 1.00 81.50 84 LEU A N 1
ATOM 656 C CA . LEU A 1 84 ? -14.757 1.574 15.617 1.00 81.50 84 LEU A CA 1
ATOM 657 C C . LEU A 1 84 ? -13.826 1.928 16.791 1.00 81.50 84 LEU A C 1
ATOM 659 O O . LEU A 1 84 ? -13.955 1.355 17.871 1.00 81.50 84 LEU A O 1
ATOM 663 N N . LEU A 1 85 ? -12.980 2.952 16.650 1.00 80.31 85 LEU A N 1
ATOM 664 C CA . LEU A 1 85 ? -12.114 3.437 17.735 1.00 80.31 85 LEU A CA 1
ATOM 665 C C . LEU A 1 85 ? -12.936 3.871 18.961 1.00 80.31 85 LEU A C 1
ATOM 667 O O . LEU A 1 85 ? -12.618 3.522 20.098 1.00 80.31 85 LEU A O 1
ATOM 671 N N . LYS A 1 86 ? -14.053 4.580 18.747 1.00 79.75 86 LYS A N 1
ATOM 672 C CA . LYS A 1 86 ? -14.981 4.952 19.828 1.00 79.75 86 LYS A CA 1
ATOM 673 C C . LYS A 1 86 ? -15.662 3.738 20.466 1.00 79.75 86 LYS A C 1
ATOM 675 O O . LYS A 1 86 ? -15.955 3.814 21.659 1.00 79.75 86 LYS A O 1
ATOM 680 N N . LYS A 1 87 ? -15.960 2.668 19.713 1.00 80.88 87 LYS A N 1
ATOM 681 C CA . LYS A 1 87 ? -16.511 1.413 20.260 1.00 80.88 87 LYS A CA 1
ATOM 682 C C . LYS A 1 87 ? -15.518 0.792 21.239 1.00 80.88 87 LYS A C 1
ATOM 684 O O . LYS A 1 87 ? -15.915 0.516 22.364 1.00 80.88 87 LYS A O 1
ATOM 689 N N . PHE A 1 88 ? -14.236 0.719 20.883 1.00 76.12 88 PHE A N 1
ATOM 690 C CA . PHE A 1 88 ? -13.194 0.243 21.800 1.00 76.12 88 PHE A CA 1
ATOM 691 C C . PHE A 1 88 ? -13.079 1.097 23.070 1.00 76.12 88 PHE A C 1
ATOM 693 O O . PHE A 1 88 ? -12.897 0.568 24.161 1.00 76.12 88 PHE A O 1
ATOM 700 N N . CYS A 1 89 ? -13.275 2.417 22.976 1.00 71.75 89 CYS A N 1
ATOM 701 C CA . CYS A 1 89 ? -13.297 3.289 24.159 1.00 71.75 89 CYS A CA 1
ATOM 702 C C . CYS A 1 89 ? -14.529 3.104 25.061 1.00 71.75 89 CYS A C 1
ATOM 704 O O . CYS A 1 89 ? -14.518 3.549 26.216 1.00 71.75 89 CYS A O 1
ATOM 706 N N . LYS A 1 90 ? -15.608 2.494 24.554 1.00 67.56 90 LYS A N 1
ATOM 707 C CA . LYS A 1 90 ? -16.817 2.157 25.318 1.00 67.56 90 LYS A CA 1
ATOM 708 C C . LYS A 1 90 ? -16.638 0.790 25.988 1.00 67.56 90 LYS A C 1
ATOM 710 O O . LYS A 1 90 ? -17.383 -0.144 25.721 1.00 67.56 90 LYS A O 1
ATOM 715 N N . GLY A 1 91 ? -15.655 0.694 26.877 1.00 58.66 91 GLY A N 1
ATOM 716 C CA . GLY A 1 91 ? -15.458 -0.485 27.714 1.00 58.66 91 GLY A CA 1
ATOM 717 C C . GLY A 1 91 ? -16.445 -0.553 28.885 1.00 58.66 91 GLY A C 1
ATOM 718 O O . GLY A 1 91 ? -16.961 0.462 29.369 1.00 58.66 91 GLY A O 1
ATOM 719 N N . ILE A 1 92 ? -16.685 -1.768 29.369 1.00 49.56 92 ILE A N 1
ATOM 720 C CA . ILE A 1 92 ? -17.279 -2.006 30.685 1.00 49.56 92 ILE A CA 1
ATOM 721 C C . ILE A 1 92 ? -16.112 -2.172 31.657 1.00 49.56 92 ILE A C 1
ATOM 723 O O . ILE A 1 92 ? -15.311 -3.085 31.509 1.00 49.56 92 ILE A O 1
ATOM 727 N N . VAL A 1 93 ? -16.007 -1.286 32.648 1.00 50.59 93 VAL A N 1
ATOM 728 C CA . VAL A 1 93 ? -15.040 -1.425 33.748 1.00 50.59 93 VAL A CA 1
ATOM 729 C C . VAL A 1 93 ? -15.849 -1.603 35.021 1.00 50.59 93 VAL A C 1
ATOM 731 O O . VAL A 1 93 ? -16.638 -0.722 35.371 1.00 50.59 93 VAL A O 1
ATOM 734 N N . ASN A 1 94 ? -15.676 -2.737 35.702 1.00 42.06 94 ASN A N 1
ATOM 735 C CA . ASN A 1 94 ? -16.396 -3.088 36.933 1.00 42.06 94 ASN A CA 1
ATOM 736 C C . ASN A 1 94 ? -17.930 -2.999 36.783 1.00 42.06 94 ASN A C 1
ATOM 738 O O . ASN A 1 94 ? -18.599 -2.332 37.572 1.00 42.06 94 ASN A O 1
ATOM 742 N N . GLY A 1 95 ? -18.491 -3.580 35.715 1.00 50.47 95 GLY A N 1
ATOM 743 C CA . GLY A 1 95 ? -19.945 -3.617 35.485 1.00 50.47 95 GLY A CA 1
ATOM 744 C C . GLY A 1 95 ? -20.601 -2.267 35.150 1.00 50.47 95 GLY A C 1
ATOM 745 O O . GLY A 1 95 ? -21.809 -2.209 34.939 1.00 50.47 95 GLY A O 1
ATOM 746 N N . LYS A 1 96 ? -19.834 -1.170 35.059 1.00 49.28 96 LYS A N 1
ATOM 747 C CA . LYS A 1 96 ? -20.327 0.161 34.672 1.00 49.28 96 LYS A CA 1
ATOM 748 C C . LYS A 1 96 ? -19.703 0.592 33.345 1.00 49.28 96 LYS A C 1
ATOM 750 O O . LYS A 1 96 ? -18.503 0.425 33.125 1.00 49.28 96 LYS A O 1
ATOM 755 N N . LYS A 1 97 ? -20.509 1.197 32.462 1.00 55.12 97 LYS A N 1
ATOM 756 C CA . LYS A 1 97 ? -20.036 1.821 31.212 1.00 55.12 97 LYS A CA 1
ATOM 757 C C . LYS A 1 97 ? -19.145 3.020 31.557 1.00 55.12 97 LYS A C 1
ATOM 759 O O . LYS A 1 97 ? -19.634 4.136 31.728 1.00 55.12 97 LYS A O 1
ATOM 764 N N . LYS A 1 98 ? -17.836 2.797 31.688 1.00 57.62 98 LYS A N 1
ATOM 765 C CA . LYS A 1 98 ? -16.838 3.853 31.893 1.00 57.62 98 LYS A CA 1
ATOM 766 C C . LYS A 1 98 ? -16.071 4.069 30.599 1.00 57.62 98 LYS A C 1
ATOM 768 O O . LYS A 1 98 ? -15.634 3.134 29.945 1.00 57.62 98 LYS A O 1
ATOM 773 N N . LYS A 1 99 ? -15.904 5.336 30.231 1.00 62.44 99 LYS A N 1
ATOM 774 C CA . LYS A 1 99 ? -15.147 5.720 29.038 1.00 62.44 99 LYS A CA 1
ATOM 775 C C . LYS A 1 99 ? -13.654 5.716 29.385 1.00 62.44 99 LYS A C 1
ATOM 777 O O . LYS A 1 99 ? -13.212 6.591 30.130 1.00 62.44 99 LYS A O 1
ATOM 782 N N . ILE A 1 100 ? -12.922 4.736 28.863 1.00 73.94 100 ILE A N 1
ATOM 783 C CA . ILE A 1 100 ? -11.487 4.517 29.109 1.00 73.94 100 ILE A CA 1
ATOM 784 C C . ILE A 1 100 ? -10.668 5.372 28.131 1.00 73.94 100 ILE A C 1
ATOM 786 O O . ILE A 1 100 ? -11.127 5.642 27.019 1.00 73.94 100 ILE A O 1
ATOM 790 N N . SER A 1 101 ? -9.482 5.823 28.551 1.00 78.88 101 SER A N 1
ATOM 791 C CA . SER A 1 101 ? -8.495 6.409 27.637 1.00 78.88 101 SER A CA 1
ATOM 792 C C . SER A 1 101 ? -7.667 5.293 26.999 1.00 78.88 101 SER A C 1
ATOM 794 O O . SER A 1 101 ? -7.085 4.488 27.722 1.00 78.88 101 SER A O 1
ATOM 796 N N . ILE A 1 102 ? -7.642 5.219 25.668 1.00 84.12 102 ILE A N 1
ATOM 797 C CA . ILE A 1 102 ? -6.973 4.154 24.911 1.00 84.12 102 ILE A CA 1
ATOM 798 C C . ILE A 1 102 ? -5.970 4.774 23.939 1.00 84.12 102 ILE A C 1
ATOM 800 O O . ILE A 1 102 ? -6.263 5.761 23.257 1.00 84.12 102 ILE A O 1
ATOM 804 N N . LYS A 1 103 ? -4.784 4.163 23.868 1.00 85.94 103 LYS A N 1
ATOM 805 C CA . LYS A 1 103 ? -3.760 4.475 22.872 1.00 85.94 103 LYS A CA 1
ATOM 806 C C . LYS A 1 103 ? -3.820 3.450 21.738 1.00 85.94 103 LYS A C 1
ATOM 808 O O . LYS A 1 103 ? -3.803 2.251 22.007 1.00 85.94 103 LYS A O 1
ATOM 813 N N . PHE A 1 104 ? -3.852 3.910 20.492 1.00 87.12 104 PHE A N 1
ATOM 814 C CA . PHE A 1 104 ? -3.815 3.056 19.302 1.00 87.12 104 PHE A CA 1
ATOM 815 C C . PHE A 1 104 ? -2.485 3.239 18.579 1.00 87.12 104 PHE A C 1
ATOM 817 O O . PHE A 1 104 ? -2.131 4.357 18.220 1.00 87.12 104 PHE A O 1
ATOM 824 N N . GLY A 1 105 ? -1.748 2.151 18.364 1.00 88.50 105 GLY A N 1
ATOM 825 C CA . GLY A 1 105 ? -0.526 2.169 17.561 1.00 88.50 105 GLY A CA 1
ATOM 826 C C . GLY A 1 105 ? -0.837 1.942 16.090 1.00 88.50 105 GLY A C 1
ATOM 827 O O . GLY A 1 105 ? -1.516 0.974 15.759 1.00 88.50 105 GLY A O 1
ATOM 828 N N . ILE A 1 106 ? -0.334 2.811 15.214 1.00 86.62 106 ILE A N 1
ATOM 829 C CA . ILE A 1 106 ? -0.413 2.611 13.765 1.00 86.62 106 ILE A CA 1
ATOM 830 C C . ILE A 1 106 ? 0.904 1.986 13.305 1.00 86.62 106 ILE A C 1
ATOM 832 O O . ILE A 1 106 ? 1.968 2.596 13.405 1.00 86.62 106 ILE A O 1
ATOM 836 N N . ILE A 1 107 ? 0.815 0.761 12.794 1.00 85.19 107 ILE A N 1
ATOM 837 C CA . ILE A 1 107 ? 1.945 -0.039 12.310 1.00 85.19 107 ILE A CA 1
ATOM 838 C C . ILE A 1 107 ? 1.811 -0.309 10.810 1.00 85.19 107 ILE A C 1
ATOM 840 O O . ILE A 1 107 ? 0.721 -0.238 10.247 1.00 85.19 107 ILE A O 1
ATOM 844 N N . GLY A 1 108 ? 2.934 -0.582 10.147 1.00 79.50 108 GLY A N 1
ATOM 845 C CA . GLY A 1 108 ? 2.967 -0.954 8.732 1.00 79.50 108 GLY A CA 1
ATOM 846 C C . GLY A 1 108 ? 4.210 -0.449 8.006 1.00 79.50 108 GLY A C 1
ATOM 847 O O . GLY A 1 108 ? 4.951 0.399 8.521 1.00 79.50 108 GLY A O 1
ATOM 848 N N . PHE A 1 109 ? 4.415 -0.927 6.780 1.00 76.75 109 PHE A N 1
ATOM 849 C CA . PHE A 1 109 ? 5.555 -0.542 5.944 1.00 76.75 109 PHE A CA 1
ATOM 850 C C . PHE A 1 109 ? 5.594 0.966 5.632 1.00 76.75 109 PHE A C 1
ATOM 852 O O . PHE A 1 109 ? 4.588 1.678 5.766 1.00 76.75 109 PHE A O 1
ATOM 859 N N . PRO A 1 110 ? 6.760 1.510 5.252 1.00 73.88 110 PRO A N 1
ATOM 860 C CA . PRO A 1 110 ? 6.863 2.849 4.675 1.00 73.88 110 PRO A CA 1
ATOM 861 C C . PRO A 1 110 ? 5.905 3.048 3.488 1.00 73.88 110 PRO A C 1
ATOM 863 O O . PRO A 1 110 ? 5.421 2.093 2.896 1.00 73.88 110 PRO A O 1
ATOM 866 N N . ASN A 1 111 ? 5.542 4.298 3.199 1.00 75.81 111 ASN A N 1
ATOM 867 C CA . ASN A 1 111 ? 4.710 4.697 2.051 1.00 75.81 111 ASN A CA 1
ATOM 868 C C . ASN A 1 111 ? 3.333 4.019 1.870 1.00 75.81 111 ASN A C 1
ATOM 870 O O . ASN A 1 111 ? 2.620 4.361 0.931 1.00 75.81 111 ASN A O 1
ATOM 874 N N . VAL A 1 112 ? 2.863 3.170 2.792 1.00 79.81 112 VAL A N 1
ATOM 875 C CA . VAL A 1 112 ? 1.492 2.606 2.767 1.00 79.81 112 VAL A CA 1
ATOM 876 C C . VAL A 1 112 ? 0.402 3.630 3.115 1.00 79.81 112 VAL A C 1
ATOM 878 O O . VAL A 1 112 ? -0.784 3.327 3.032 1.00 79.81 112 VAL A O 1
ATOM 881 N N . GLY A 1 113 ? 0.790 4.849 3.506 1.00 80.94 113 GLY A N 1
ATOM 882 C CA . GLY A 1 113 ? -0.124 5.958 3.797 1.00 80.94 113 GLY A CA 1
ATOM 883 C C . GLY A 1 113 ? -0.473 6.170 5.274 1.00 80.94 113 GLY A C 1
ATOM 884 O O . GLY A 1 113 ? -1.433 6.877 5.557 1.00 80.94 113 GLY A O 1
ATOM 885 N N . LYS A 1 114 ? 0.323 5.649 6.224 1.00 84.38 114 LYS A N 1
ATOM 886 C CA . LYS A 1 114 ? 0.131 5.864 7.681 1.00 84.38 114 LYS A CA 1
ATOM 887 C C . LYS A 1 114 ? -0.063 7.341 8.053 1.00 84.38 114 LYS A C 1
ATOM 889 O O . LYS A 1 114 ? -1.062 7.708 8.665 1.00 84.38 114 LYS A O 1
ATOM 894 N N . LYS A 1 115 ? 0.860 8.205 7.609 1.00 80.94 115 LYS A N 1
ATOM 895 C CA . LYS A 1 115 ? 0.797 9.659 7.843 1.00 80.94 115 LYS A CA 1
ATOM 896 C C . LYS A 1 115 ? -0.430 10.301 7.192 1.00 80.94 115 LYS A C 1
ATOM 898 O O . LYS A 1 115 ? -1.008 11.210 7.775 1.00 80.94 115 LYS A O 1
ATOM 903 N N . SER A 1 116 ? -0.834 9.817 6.015 1.00 83.62 116 SER A N 1
ATOM 904 C CA . SER A 1 116 ? -2.031 10.308 5.325 1.00 83.62 116 SER A CA 1
ATOM 905 C C . SER A 1 116 ? -3.290 9.991 6.124 1.00 83.62 116 SER A C 1
ATOM 907 O O . SER A 1 116 ? -4.109 10.877 6.310 1.00 83.62 116 SER A O 1
ATOM 909 N N . ILE A 1 117 ? -3.410 8.774 6.665 1.00 84.00 117 ILE A N 1
ATOM 910 C CA . ILE A 1 117 ? -4.541 8.383 7.518 1.00 84.00 117 ILE A CA 1
ATOM 911 C C . ILE A 1 117 ? -4.604 9.276 8.761 1.00 84.00 117 ILE A C 1
ATOM 913 O O . ILE A 1 117 ? -5.660 9.813 9.078 1.00 84.00 117 ILE A O 1
ATOM 917 N N . ILE A 1 118 ? -3.472 9.497 9.437 1.00 83.19 118 ILE A N 1
ATOM 918 C CA . ILE A 1 118 ? -3.405 10.390 10.605 1.00 83.19 118 ILE A CA 1
ATOM 919 C C . ILE A 1 118 ? -3.852 11.805 10.232 1.00 83.19 118 ILE A C 1
ATOM 921 O O . ILE A 1 118 ? -4.649 12.404 10.953 1.00 83.19 118 ILE A O 1
ATOM 925 N N . LYS A 1 119 ? -3.361 12.331 9.104 1.00 83.44 119 LYS A N 1
ATOM 926 C CA . LYS A 1 119 ? -3.724 13.661 8.614 1.00 83.44 119 LYS A CA 1
ATOM 927 C C . LYS A 1 119 ? -5.222 13.757 8.322 1.00 83.44 119 LYS A C 1
ATOM 929 O O . LYS A 1 119 ? -5.860 14.673 8.821 1.00 83.44 119 LYS A O 1
ATOM 934 N N . SER A 1 120 ? -5.797 12.788 7.615 1.00 82.88 120 SER A N 1
ATOM 935 C CA . SER A 1 120 ? -7.231 12.772 7.312 1.00 82.88 120 SER A CA 1
ATOM 936 C C . SER A 1 120 ? -8.095 12.665 8.572 1.00 82.88 120 SER A C 1
ATOM 938 O O . SER A 1 120 ? -9.129 13.317 8.673 1.00 82.88 120 SER A O 1
ATOM 940 N N . ILE A 1 121 ? -7.664 11.902 9.584 1.00 79.50 121 ILE A N 1
ATOM 941 C CA . ILE A 1 121 ? -8.376 11.848 10.868 1.00 79.50 121 ILE A CA 1
ATOM 942 C C . ILE A 1 121 ? -8.300 13.200 11.603 1.00 79.50 121 ILE A C 1
ATOM 944 O O . ILE A 1 121 ? -9.288 13.616 12.210 1.00 79.50 121 ILE A O 1
ATOM 948 N N . LYS A 1 122 ? -7.157 13.895 11.541 1.00 77.50 122 LYS A N 1
ATOM 949 C CA . LYS A 1 122 ? -6.990 15.244 12.108 1.00 77.50 122 LYS A CA 1
ATOM 950 C C . LYS A 1 122 ? -7.817 16.300 11.392 1.00 77.50 122 LYS A C 1
ATOM 952 O O . LYS A 1 122 ? -8.387 17.156 12.050 1.00 77.50 122 LYS A O 1
ATOM 957 N N . GLU A 1 123 ? -7.891 16.249 10.067 1.00 76.25 123 GLU A N 1
ATOM 958 C CA . GLU A 1 123 ? -8.709 17.177 9.278 1.00 76.25 123 GLU A CA 1
ATOM 959 C C . GLU A 1 123 ? -10.196 17.047 9.658 1.00 76.25 123 GLU A C 1
ATOM 961 O O . GLU A 1 123 ? -10.878 18.054 9.820 1.00 76.25 123 GLU A O 1
ATOM 966 N N . LEU A 1 124 ? -10.677 15.825 9.920 1.00 72.06 124 LEU A N 1
ATOM 967 C CA . LEU A 1 124 ? -12.041 15.587 10.416 1.00 72.06 124 LEU A CA 1
ATOM 968 C C . LEU A 1 124 ? -12.260 16.007 11.877 1.00 72.06 124 LEU A C 1
ATOM 970 O O . LEU A 1 124 ? -13.391 16.281 12.287 1.00 72.06 124 LEU A O 1
ATOM 974 N N . LYS A 1 125 ? -11.207 15.990 12.696 1.00 68.38 125 LYS A N 1
ATOM 975 C CA . LYS A 1 125 ? -11.242 16.388 14.107 1.00 68.38 125 LYS A CA 1
ATOM 976 C C . LYS A 1 125 ? -9.989 17.181 14.465 1.00 68.38 125 LYS A C 1
ATOM 978 O O . LYS A 1 125 ? -9.039 16.582 14.977 1.00 68.38 125 LYS A O 1
ATOM 983 N N . PRO A 1 126 ? -9.991 18.503 14.231 1.00 61.22 126 PRO A N 1
ATOM 984 C CA . PRO A 1 126 ? -8.861 19.338 14.592 1.00 61.22 126 PRO A CA 1
ATOM 985 C C . PRO A 1 126 ? -8.664 19.299 16.109 1.00 61.22 126 PRO A C 1
ATOM 987 O O . PRO A 1 126 ? -9.594 19.509 16.891 1.00 61.22 126 PRO A O 1
ATOM 990 N N . THR A 1 127 ? -7.445 18.974 16.513 1.00 60.44 127 THR A N 1
ATOM 991 C CA . THR A 1 127 ? -6.978 18.970 17.897 1.00 60.44 127 THR A CA 1
ATOM 992 C C . THR A 1 127 ? -5.613 19.637 17.939 1.00 60.44 127 THR A C 1
ATOM 994 O O . THR A 1 127 ? -4.758 19.356 17.097 1.00 60.44 127 THR A O 1
ATOM 997 N N . ASP A 1 128 ? -5.414 20.512 18.923 1.00 50.38 128 ASP A N 1
ATOM 998 C CA . ASP A 1 128 ? -4.246 21.403 18.991 1.00 50.38 128 ASP A CA 1
ATOM 999 C C . ASP A 1 128 ? -2.960 20.721 19.500 1.00 50.38 128 ASP A C 1
ATOM 1001 O O . ASP A 1 128 ? -1.878 21.299 19.439 1.00 50.38 128 ASP A O 1
ATOM 1005 N N . ASP A 1 129 ? -3.039 19.466 19.951 1.00 55.62 129 ASP A N 1
ATOM 1006 C CA . ASP A 1 129 ? -1.948 18.821 20.682 1.00 55.62 129 ASP A CA 1
ATOM 1007 C C . ASP A 1 129 ? -1.175 17.810 19.814 1.00 55.62 129 ASP A C 1
ATOM 1009 O O . ASP A 1 129 ? -1.499 16.616 19.743 1.00 55.62 129 ASP A O 1
ATOM 1013 N N . GLU A 1 130 ? -0.102 18.274 19.169 1.00 55.06 130 GLU A N 1
ATOM 1014 C CA . GLU A 1 130 ? 1.004 17.405 18.758 1.00 55.06 130 GLU A CA 1
ATOM 1015 C C . GLU A 1 130 ? 2.130 17.465 19.778 1.00 55.06 130 GLU A C 1
ATOM 1017 O O . GLU A 1 130 ? 2.905 18.419 19.823 1.00 55.06 130 GLU A O 1
ATOM 1022 N N . VAL A 1 131 ? 2.271 16.399 20.562 1.00 54.78 131 VAL A N 1
ATOM 1023 C CA . VAL A 1 131 ? 3.430 16.233 21.435 1.00 54.78 131 VAL A CA 1
ATOM 1024 C C . VAL A 1 131 ? 4.403 15.293 20.736 1.00 54.78 131 VAL A C 1
ATOM 1026 O O . VAL A 1 131 ? 4.264 14.068 20.763 1.00 54.78 131 VAL A O 1
ATOM 1029 N N . SER A 1 132 ? 5.407 15.869 20.074 1.00 50.72 132 SER A N 1
ATOM 1030 C CA . SER A 1 132 ? 6.565 15.094 19.632 1.00 50.72 132 SER A CA 1
ATOM 1031 C C . SER A 1 132 ? 7.399 14.742 20.862 1.00 50.72 132 SER A C 1
ATOM 1033 O O . SER A 1 132 ? 8.068 15.599 21.437 1.00 50.72 132 SER A O 1
ATOM 1035 N N . SER A 1 133 ? 7.353 13.481 21.291 1.00 48.12 133 SER A N 1
ATOM 1036 C CA . SER A 1 133 ? 8.278 12.983 22.310 1.00 48.12 133 SER A CA 1
ATOM 1037 C C . SER A 1 133 ? 9.706 12.919 21.737 1.00 48.12 133 SER A C 1
ATOM 1039 O O . SER A 1 133 ? 9.888 12.820 20.526 1.00 48.12 133 SER A O 1
ATOM 1041 N N . LYS A 1 134 ? 10.740 12.981 22.588 1.00 47.12 134 LYS A N 1
ATOM 1042 C CA . LYS A 1 134 ? 12.153 12.818 22.170 1.00 47.12 134 LYS A CA 1
ATOM 1043 C C . LYS A 1 134 ? 12.489 11.387 21.707 1.00 47.12 134 LYS A C 1
ATOM 1045 O O . LYS A 1 134 ? 13.591 11.136 21.233 1.00 47.12 134 LYS A O 1
ATOM 1050 N N . THR A 1 135 ? 11.557 10.449 21.858 1.00 50.19 135 THR A N 1
ATOM 1051 C CA . THR A 1 135 ? 11.625 9.087 21.319 1.00 50.19 135 THR A CA 1
ATOM 1052 C C . THR A 1 135 ? 11.067 9.044 19.895 1.00 50.19 135 THR A C 1
ATOM 1054 O O . THR A 1 135 ? 10.250 9.881 19.534 1.00 50.19 135 THR A O 1
ATOM 1057 N N . ALA A 1 136 ? 11.465 8.058 19.083 1.00 63.38 136 ALA A N 1
ATOM 1058 C CA . ALA A 1 136 ? 11.060 7.875 17.674 1.00 63.38 136 ALA A CA 1
ATOM 1059 C C . ALA A 1 136 ? 9.541 7.644 17.428 1.00 63.38 136 ALA A C 1
ATOM 1061 O O . ALA A 1 136 ? 9.135 7.160 16.369 1.00 63.38 136 ALA A O 1
ATOM 1062 N N . VAL A 1 137 ? 8.703 7.966 18.414 1.00 70.56 137 VAL A N 1
ATOM 1063 C CA . VAL A 1 137 ? 7.255 7.781 18.454 1.00 70.56 137 VAL A CA 1
ATOM 1064 C C . VAL A 1 137 ? 6.592 9.150 18.577 1.00 70.56 137 VAL A C 1
ATOM 1066 O O . VAL A 1 137 ? 6.817 9.883 19.547 1.00 70.56 137 VAL A O 1
ATOM 1069 N N . ARG A 1 138 ? 5.748 9.494 17.604 1.00 75.62 138 ARG A N 1
ATOM 1070 C CA . ARG A 1 138 ? 4.941 10.718 17.638 1.00 75.62 138 ARG A CA 1
ATOM 1071 C C . ARG A 1 138 ? 3.569 10.390 18.211 1.00 75.62 138 ARG A C 1
ATOM 1073 O O . ARG A 1 138 ? 2.861 9.538 17.677 1.00 75.62 138 ARG A O 1
ATOM 1080 N N . GLU A 1 139 ? 3.187 11.071 19.287 1.00 81.12 139 GLU A N 1
ATOM 1081 C CA . GLU A 1 139 ? 1.842 10.950 19.846 1.00 81.12 139 GLU A CA 1
ATOM 1082 C C . GLU A 1 139 ? 0.928 12.015 19.225 1.00 81.12 139 GLU A C 1
ATOM 1084 O O . GLU A 1 139 ? 1.255 13.200 19.175 1.00 81.12 139 GLU A O 1
ATOM 1089 N N . VAL A 1 140 ? -0.229 11.581 18.736 1.00 80.69 140 VAL A N 1
ATOM 1090 C CA . VAL A 1 140 ? -1.253 12.431 18.132 1.00 80.69 140 VAL A CA 1
ATOM 1091 C C . VAL A 1 140 ? -2.537 12.285 18.935 1.00 80.69 140 VAL A C 1
ATOM 1093 O O . VAL A 1 140 ? -3.188 11.239 18.911 1.00 80.69 140 VAL A O 1
ATOM 1096 N N . LEU A 1 141 ? -2.924 13.335 19.654 1.00 80.69 141 LEU A N 1
ATOM 1097 C CA . LEU A 1 141 ? -4.172 13.336 20.407 1.00 80.69 141 LEU A CA 1
ATOM 1098 C C . LEU A 1 141 ? -5.353 13.552 19.452 1.00 80.69 141 LEU A C 1
ATOM 1100 O O . LEU A 1 141 ? -5.402 14.565 18.770 1.00 80.69 141 LEU A O 1
ATOM 1104 N N . LEU A 1 142 ? -6.324 12.635 19.409 1.00 76.56 142 LEU A N 1
ATOM 1105 C CA . LEU A 1 142 ? -7.555 12.801 18.612 1.00 76.56 142 LEU A CA 1
ATOM 1106 C C . LEU A 1 142 ? -8.735 13.299 19.440 1.00 76.56 142 LEU A C 1
ATOM 1108 O O . LEU A 1 142 ? -9.613 14.013 18.969 1.00 76.56 142 LEU A O 1
ATOM 1112 N N . THR A 1 143 ? -8.812 12.837 20.681 1.00 73.62 143 THR A N 1
ATOM 1113 C CA . THR A 1 143 ? -9.765 13.305 21.688 1.00 73.62 143 THR A CA 1
ATOM 1114 C C . THR A 1 143 ? -9.115 13.121 23.052 1.00 73.62 143 THR A C 1
ATOM 1116 O O . THR A 1 143 ? -8.180 12.335 23.169 1.00 73.62 143 THR A O 1
ATOM 1119 N N . LYS A 1 144 ? -9.676 13.703 24.120 1.00 76.00 144 LYS A N 1
ATOM 1120 C CA . LYS A 1 144 ? -9.212 13.491 25.511 1.00 76.00 144 LYS A CA 1
ATOM 1121 C C . LYS A 1 144 ? -9.054 12.014 25.937 1.00 76.00 144 LYS A C 1
ATOM 1123 O O . LYS A 1 144 ? -8.524 11.749 27.007 1.00 76.00 144 LYS A O 1
ATOM 1128 N N . ARG A 1 145 ? -9.584 11.059 25.161 1.00 78.56 145 ARG A N 1
ATOM 1129 C CA . ARG A 1 145 ? -9.568 9.616 25.449 1.00 78.56 145 ARG A CA 1
ATOM 1130 C C . ARG A 1 145 ? -8.949 8.752 24.352 1.00 78.56 145 ARG A C 1
ATOM 1132 O O . ARG A 1 145 ? -8.892 7.541 24.521 1.00 78.56 145 ARG A O 1
ATOM 1139 N N . ILE A 1 146 ? -8.575 9.335 23.217 1.00 82.56 146 ILE A N 1
ATOM 1140 C CA . ILE A 1 146 ? -8.031 8.593 22.078 1.00 82.56 146 ILE A CA 1
ATOM 1141 C C . ILE A 1 146 ? -6.736 9.269 21.673 1.00 82.56 146 ILE A C 1
ATOM 1143 O O . ILE A 1 146 ? -6.758 10.410 21.205 1.00 82.56 146 ILE A O 1
ATOM 1147 N N . THR A 1 147 ? -5.640 8.535 21.810 1.00 86.12 147 THR A N 1
ATOM 1148 C CA . THR A 1 147 ? -4.316 8.954 21.350 1.00 86.12 147 THR A CA 1
ATOM 1149 C C . THR A 1 147 ? -3.838 7.970 20.293 1.00 86.12 147 THR A C 1
ATOM 1151 O O . THR A 1 147 ? -3.861 6.761 20.516 1.00 86.12 147 THR A O 1
ATOM 1154 N N . LEU A 1 148 ? -3.411 8.472 19.140 1.00 86.38 148 LEU A N 1
ATOM 1155 C CA . LEU A 1 148 ? -2.719 7.686 18.127 1.00 86.38 148 LEU A CA 1
ATOM 1156 C C . LEU A 1 148 ? -1.212 7.754 18.370 1.00 86.38 148 LEU A C 1
ATOM 1158 O O . LEU A 1 148 ? -0.674 8.821 18.655 1.00 86.38 148 LEU A O 1
ATOM 1162 N N . LEU A 1 149 ? -0.534 6.623 18.231 1.00 86.06 149 LEU A N 1
ATOM 1163 C CA . LEU A 1 149 ? 0.918 6.519 18.253 1.00 86.06 149 LEU A CA 1
ATOM 1164 C C . LEU A 1 149 ? 1.389 6.242 16.825 1.00 86.06 149 LEU A C 1
ATOM 1166 O O . LEU A 1 149 ? 1.101 5.180 16.269 1.00 86.06 149 LEU A O 1
ATOM 1170 N N . ASP A 1 150 ? 2.093 7.205 16.237 1.00 81.44 150 ASP A N 1
ATOM 1171 C CA . ASP A 1 150 ? 2.781 7.056 14.957 1.00 81.44 150 ASP A CA 1
ATOM 1172 C C . ASP A 1 150 ? 4.214 6.603 15.230 1.00 81.44 150 ASP A C 1
ATOM 1174 O O . ASP A 1 150 ? 5.059 7.366 15.711 1.00 81.44 150 ASP A O 1
ATOM 1178 N N . LEU A 1 151 ? 4.465 5.324 14.969 1.00 70.81 151 LEU A N 1
ATOM 1179 C CA . LEU A 1 151 ? 5.799 4.748 15.001 1.00 70.81 151 LEU A CA 1
ATOM 1180 C C . LEU A 1 151 ? 6.443 5.042 13.645 1.00 70.81 151 LEU A C 1
ATOM 1182 O O . LEU A 1 151 ? 5.972 4.555 12.609 1.00 70.81 151 LEU A O 1
ATOM 1186 N N . ALA A 1 152 ? 7.513 5.847 13.635 1.00 61.00 152 ALA A N 1
ATOM 1187 C CA . ALA A 1 152 ? 8.301 6.058 12.425 1.00 61.00 152 ALA A CA 1
ATOM 1188 C C . ALA A 1 152 ? 8.671 4.681 11.850 1.00 61.00 152 ALA A C 1
ATOM 1190 O O . ALA A 1 152 ? 9.106 3.812 12.595 1.00 61.00 152 ALA A O 1
ATOM 1191 N N . GLY A 1 153 ? 8.409 4.458 10.556 1.00 53.78 153 GLY A N 1
ATOM 1192 C CA . GLY A 1 153 ? 8.378 3.137 9.910 1.00 53.78 153 GLY A CA 1
ATOM 1193 C C . GLY A 1 153 ? 9.729 2.421 9.807 1.00 53.78 153 GLY A C 1
ATO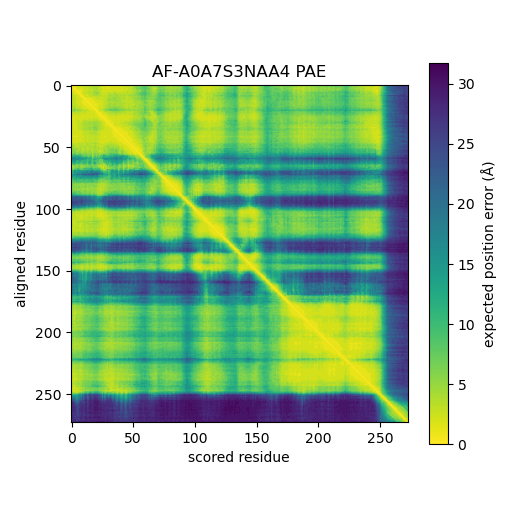M 1194 O O . GLY A 1 153 ? 10.164 2.073 8.713 1.00 53.78 153 GLY A O 1
ATOM 1195 N N . THR A 1 154 ? 10.392 2.174 10.929 1.00 51.78 154 THR A N 1
ATOM 1196 C CA . THR A 1 154 ? 11.627 1.408 11.056 1.00 51.78 154 THR A CA 1
ATOM 1197 C C . THR A 1 154 ? 11.312 -0.083 11.091 1.00 51.78 154 THR A C 1
ATOM 1199 O O . THR A 1 154 ? 11.710 -0.786 12.007 1.00 51.78 154 THR A O 1
ATOM 1202 N N . PHE A 1 155 ? 10.592 -0.586 10.092 1.00 53.50 155 PHE A N 1
ATOM 1203 C CA . PHE A 1 155 ? 10.384 -2.024 9.942 1.00 53.50 155 PHE A CA 1
ATOM 1204 C C . PHE A 1 155 ? 11.315 -2.512 8.830 1.00 53.50 155 PHE A C 1
ATOM 1206 O O . PHE A 1 155 ? 11.304 -1.984 7.717 1.00 53.50 155 PHE A O 1
ATOM 1213 N N . VAL A 1 156 ? 12.254 -3.386 9.180 1.00 45.88 156 VAL A N 1
ATOM 1214 C CA . VAL A 1 156 ? 12.939 -4.304 8.261 1.00 45.88 156 VAL A CA 1
ATOM 1215 C C . VAL A 1 156 ? 12.433 -5.657 8.734 1.00 45.88 156 VAL A C 1
ATOM 1217 O O . VAL A 1 156 ? 12.798 -6.039 9.843 1.00 45.88 156 VAL A O 1
ATOM 1220 N N . SER A 1 157 ? 11.562 -6.342 7.988 1.00 42.03 157 SER A N 1
ATOM 1221 C CA . SER A 1 157 ? 11.507 -7.790 8.210 1.00 42.03 157 SER A CA 1
ATOM 1222 C C . SER A 1 157 ? 12.824 -8.338 7.670 1.00 42.03 157 SER A C 1
ATOM 1224 O O . SER A 1 157 ? 13.349 -7.826 6.674 1.00 42.03 157 SER A O 1
ATOM 1226 N N . LYS A 1 158 ? 13.411 -9.313 8.361 1.00 45.06 158 LYS A N 1
ATOM 1227 C CA . LYS A 1 158 ? 14.729 -9.860 8.006 1.00 45.06 158 LYS A CA 1
ATOM 1228 C C . LYS A 1 158 ? 14.743 -10.568 6.641 1.00 45.06 158 LYS A C 1
ATOM 1230 O O . LYS A 1 158 ? 15.814 -10.906 6.155 1.00 45.06 158 LYS A O 1
ATOM 1235 N N . GLU A 1 159 ? 13.581 -10.746 6.017 1.00 43.12 159 GLU A N 1
ATOM 1236 C CA . GLU A 1 159 ? 13.344 -11.737 4.962 1.00 43.12 159 GLU A CA 1
ATOM 1237 C C . GLU A 1 159 ? 12.934 -11.150 3.609 1.00 43.12 159 GLU A C 1
ATOM 1239 O O . GLU A 1 159 ? 12.546 -11.890 2.713 1.00 43.12 159 GLU A O 1
ATOM 1244 N N . ALA A 1 160 ? 13.035 -9.838 3.392 1.00 44.47 160 ALA A N 1
ATOM 1245 C CA . ALA A 1 160 ? 12.715 -9.306 2.072 1.00 44.47 160 ALA A CA 1
ATOM 1246 C C . ALA A 1 160 ? 13.606 -8.144 1.642 1.00 44.47 160 ALA A C 1
ATOM 1248 O O . ALA A 1 160 ? 13.219 -6.979 1.721 1.00 44.47 160 ALA A O 1
ATOM 1249 N N . SER A 1 161 ? 14.787 -8.463 1.117 1.00 50.7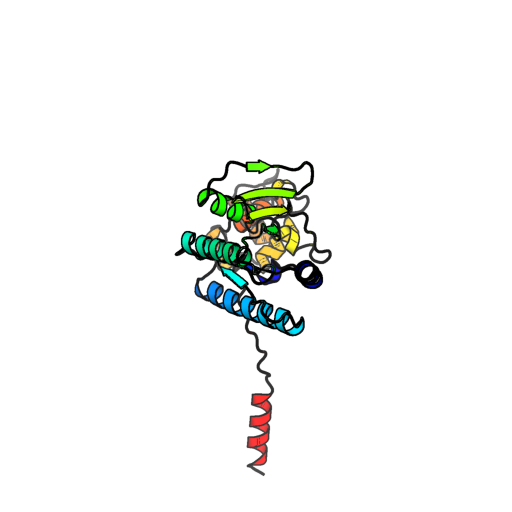2 161 SER A N 1
ATOM 1250 C CA . SER A 1 161 ? 15.671 -7.481 0.477 1.00 50.72 161 SER A CA 1
ATOM 1251 C C . SER A 1 161 ? 14.967 -6.714 -0.651 1.00 50.72 161 SER A C 1
ATOM 1253 O O . SER A 1 161 ? 15.141 -5.503 -0.774 1.00 50.72 161 SER A O 1
ATOM 1255 N N . ASP A 1 162 ? 14.097 -7.386 -1.409 1.00 49.41 162 ASP A N 1
ATOM 1256 C CA . ASP A 1 162 ? 13.592 -6.839 -2.672 1.00 49.41 162 ASP A CA 1
ATOM 1257 C C . ASP A 1 162 ? 12.225 -6.162 -2.522 1.00 49.41 162 ASP A C 1
ATOM 1259 O O . ASP A 1 162 ? 11.973 -5.096 -3.089 1.00 49.41 162 ASP A O 1
ATOM 1263 N N . SER A 1 163 ? 11.338 -6.721 -1.691 1.00 51.44 163 SER A N 1
ATOM 1264 C CA . SER A 1 163 ? 9.990 -6.170 -1.498 1.00 51.44 163 SER A CA 1
ATOM 1265 C C . SER A 1 163 ? 9.945 -5.003 -0.499 1.00 51.44 163 SER A C 1
ATOM 1267 O O . SER A 1 163 ? 9.087 -4.127 -0.618 1.00 51.44 163 SER A O 1
ATOM 1269 N N . VAL A 1 164 ? 10.907 -4.908 0.430 1.00 51.50 164 VAL A N 1
ATOM 1270 C CA . VAL A 1 164 ? 11.024 -3.789 1.390 1.00 51.50 164 VAL A CA 1
ATOM 1271 C C . VAL A 1 164 ? 11.440 -2.485 0.700 1.00 51.50 164 VAL A C 1
ATOM 1273 O O . VAL A 1 164 ? 11.028 -1.402 1.127 1.00 51.50 164 VAL A O 1
ATOM 1276 N N . ILE A 1 165 ? 12.218 -2.575 -0.381 1.00 51.22 165 ILE A N 1
ATOM 1277 C CA . ILE A 1 165 ? 12.704 -1.410 -1.132 1.00 51.22 165 ILE A CA 1
ATOM 1278 C C . ILE A 1 165 ? 11.647 -0.919 -2.114 1.00 51.22 165 ILE A C 1
ATOM 1280 O O . ILE A 1 165 ? 11.373 0.283 -2.143 1.00 51.22 165 ILE A O 1
ATOM 1284 N N . LEU A 1 166 ? 10.958 -1.840 -2.802 1.00 52.22 166 LEU A N 1
ATOM 1285 C CA . LEU A 1 166 ? 9.756 -1.503 -3.566 1.00 52.22 166 LEU A CA 1
ATOM 1286 C C . LEU A 1 166 ? 8.743 -0.788 -2.671 1.00 52.22 166 LEU A C 1
ATOM 1288 O O . LEU A 1 166 ? 8.194 0.226 -3.061 1.00 52.22 166 LEU A O 1
ATOM 1292 N N . ARG A 1 167 ? 8.582 -1.198 -1.411 1.00 57.00 167 ARG A N 1
ATOM 1293 C CA . ARG A 1 167 ? 7.624 -0.592 -0.469 1.00 57.00 167 ARG A CA 1
ATOM 1294 C C . ARG A 1 167 ? 8.133 0.674 0.240 1.00 57.00 167 ARG A C 1
ATOM 1296 O O . ARG A 1 167 ? 7.577 1.075 1.259 1.00 57.00 167 ARG A O 1
ATOM 1303 N N . GLY A 1 168 ? 9.137 1.357 -0.320 1.00 53.19 168 GLY A N 1
ATOM 1304 C CA . GLY A 1 168 ? 9.369 2.782 -0.067 1.00 53.19 168 GLY A CA 1
ATOM 1305 C C . GLY A 1 168 ? 10.137 3.138 1.206 1.00 53.19 168 GLY A C 1
ATOM 1306 O O . GLY A 1 168 ? 9.947 4.229 1.745 1.00 53.19 168 GLY A O 1
ATOM 1307 N N . LYS A 1 169 ? 10.976 2.233 1.729 1.00 52.97 169 LYS A N 1
ATOM 1308 C CA . LYS A 1 169 ? 11.832 2.538 2.889 1.00 52.97 169 LYS A CA 1
ATOM 1309 C C . LYS A 1 169 ? 13.005 3.465 2.562 1.00 52.97 169 LYS A C 1
ATOM 1311 O O . LYS A 1 169 ? 13.481 4.170 3.448 1.00 52.97 169 LYS A O 1
ATOM 1316 N N . LEU A 1 170 ? 13.476 3.444 1.323 1.00 57.00 170 LEU A N 1
ATOM 1317 C CA . LEU A 1 170 ? 14.649 4.197 0.900 1.00 57.00 170 LEU A CA 1
ATOM 1318 C C . LEU A 1 170 ? 14.202 5.433 0.127 1.00 57.00 170 LEU A C 1
ATOM 1320 O O . LEU A 1 170 ? 13.294 5.355 -0.701 1.00 57.00 170 LEU A O 1
ATOM 1324 N N . ASP A 1 171 ? 14.834 6.569 0.419 1.00 65.00 171 ASP A N 1
ATOM 1325 C CA . ASP A 1 171 ? 14.768 7.720 -0.470 1.00 65.00 171 ASP A CA 1
ATOM 1326 C C . ASP A 1 171 ? 15.289 7.256 -1.831 1.00 65.00 171 ASP A C 1
ATOM 1328 O O . ASP A 1 171 ? 16.448 6.847 -1.949 1.00 65.00 171 ASP A O 1
ATOM 1332 N N . VAL A 1 172 ? 14.400 7.241 -2.827 1.00 70.25 172 VAL A N 1
ATOM 1333 C CA . VAL A 1 172 ? 14.677 6.702 -4.164 1.00 70.25 172 VAL A CA 1
ATOM 1334 C C . VAL A 1 172 ? 15.874 7.424 -4.787 1.00 70.25 172 VAL A C 1
ATOM 1336 O O . VAL A 1 172 ? 16.656 6.817 -5.519 1.00 70.25 172 VAL A O 1
ATOM 1339 N N . GLU A 1 173 ? 16.081 8.691 -4.422 1.00 70.50 173 GLU A N 1
ATOM 1340 C CA . GLU A 1 173 ? 17.226 9.482 -4.861 1.00 70.50 173 GLU A CA 1
ATOM 1341 C C . GLU A 1 173 ? 18.550 8.986 -4.263 1.00 70.50 173 GLU A C 1
ATOM 1343 O O . GLU A 1 173 ? 19.566 8.967 -4.960 1.00 70.50 173 GLU A O 1
ATOM 1348 N N . SER A 1 174 ? 18.531 8.497 -3.021 1.00 69.62 174 SER A N 1
ATOM 1349 C CA . SER A 1 174 ? 19.701 7.968 -2.303 1.00 69.62 174 SER A CA 1
ATOM 1350 C C . SER A 1 174 ? 20.052 6.509 -2.633 1.00 69.62 174 SER A C 1
ATOM 1352 O O . SER A 1 174 ? 21.066 5.997 -2.157 1.00 69.62 174 SER A O 1
ATOM 1354 N N . LEU A 1 175 ? 19.232 5.818 -3.437 1.00 70.75 175 LEU A N 1
ATOM 1355 C CA . LEU A 1 175 ? 19.467 4.420 -3.801 1.00 70.75 175 LEU A CA 1
ATOM 1356 C C . LEU A 1 175 ? 20.787 4.255 -4.564 1.00 70.75 175 LEU A C 1
ATOM 1358 O O . LEU A 1 175 ? 20.942 4.772 -5.672 1.00 70.75 175 LEU A O 1
ATOM 1362 N N . PHE A 1 176 ? 21.705 3.473 -3.986 1.00 70.31 176 PHE A N 1
ATOM 1363 C CA . PHE A 1 176 ? 23.004 3.161 -4.588 1.00 70.31 176 PHE A CA 1
ATOM 1364 C C . PHE A 1 176 ? 22.868 2.315 -5.864 1.00 70.31 176 PHE A C 1
ATOM 1366 O O . PHE A 1 176 ? 23.570 2.562 -6.840 1.00 70.31 176 PHE A O 1
ATOM 1373 N N . ASN A 1 177 ? 21.942 1.347 -5.884 1.00 80.25 177 ASN A N 1
ATOM 1374 C CA . ASN A 1 177 ? 21.678 0.516 -7.059 1.00 80.25 177 ASN A CA 1
ATOM 1375 C C . ASN A 1 177 ? 20.165 0.308 -7.275 1.00 80.25 177 ASN A C 1
ATOM 1377 O O . ASN A 1 177 ? 19.593 -0.605 -6.682 1.00 80.25 177 ASN A O 1
ATOM 1381 N N . PRO A 1 178 ? 19.497 1.141 -8.095 1.00 84.81 178 PRO A N 1
ATOM 1382 C CA . PRO A 1 178 ? 18.058 1.033 -8.337 1.00 84.81 178 PRO A CA 1
ATOM 1383 C C . PRO A 1 178 ? 17.677 -0.047 -9.369 1.00 84.81 178 PRO A C 1
ATOM 1385 O O . PRO A 1 178 ? 16.495 -0.368 -9.482 1.00 84.81 178 PRO A O 1
ATOM 1388 N N . LEU A 1 179 ? 18.639 -0.610 -10.117 1.00 86.44 179 LEU A N 1
ATOM 1389 C CA . LEU A 1 179 ? 18.356 -1.497 -11.255 1.00 86.44 179 LEU A CA 1
ATOM 1390 C C . LEU A 1 179 ? 17.626 -2.789 -10.852 1.00 86.44 179 LEU A C 1
ATOM 1392 O O . LEU A 1 179 ? 16.544 -3.004 -11.390 1.00 86.44 179 LEU A O 1
ATOM 1396 N N . PRO A 1 180 ? 18.113 -3.607 -9.894 1.00 85.31 180 PRO A N 1
ATOM 1397 C CA . PRO A 1 180 ? 17.448 -4.869 -9.545 1.00 85.31 180 PRO A CA 1
ATOM 1398 C C . PRO A 1 180 ? 15.990 -4.675 -9.109 1.00 85.31 180 PRO A C 1
ATOM 1400 O O . PRO A 1 180 ? 15.121 -5.492 -9.404 1.00 85.31 180 PRO A O 1
ATOM 1403 N N . PHE A 1 181 ? 15.699 -3.550 -8.450 1.00 79.19 181 PHE A N 1
ATOM 1404 C CA . PHE A 1 181 ? 14.343 -3.202 -8.029 1.00 79.19 181 PHE A CA 1
ATOM 1405 C C . PHE A 1 181 ? 13.452 -2.859 -9.211 1.00 79.19 181 PHE A C 1
ATOM 1407 O O . PHE A 1 181 ? 12.317 -3.321 -9.269 1.00 79.19 181 PHE A O 1
ATOM 1414 N N . ALA A 1 182 ? 13.957 -2.060 -10.150 1.00 87.50 182 ALA A N 1
ATOM 1415 C CA . ALA A 1 182 ? 13.224 -1.756 -11.366 1.00 87.50 182 ALA A CA 1
ATOM 1416 C C . ALA A 1 182 ? 12.982 -3.022 -12.198 1.00 87.50 182 ALA A C 1
ATOM 1418 O O . ALA A 1 182 ? 11.873 -3.203 -12.682 1.00 87.50 182 ALA A O 1
ATOM 1419 N N . GLU A 1 183 ? 13.960 -3.922 -12.303 1.00 89.56 183 GLU A N 1
ATOM 1420 C CA . GLU A 1 183 ? 13.814 -5.188 -13.032 1.00 89.56 183 GLU A CA 1
ATOM 1421 C C . GLU A 1 183 ? 12.738 -6.093 -12.405 1.00 89.56 183 GLU A C 1
ATOM 1423 O O . GLU A 1 183 ? 11.852 -6.565 -13.115 1.00 89.56 183 GLU A O 1
ATOM 1428 N N . ASN A 1 184 ? 12.741 -6.253 -11.075 1.00 85.75 184 ASN A N 1
ATOM 1429 C CA . ASN A 1 184 ? 11.705 -6.992 -10.332 1.00 85.75 184 ASN A CA 1
ATOM 1430 C C . ASN A 1 184 ? 10.323 -6.319 -10.430 1.00 85.75 184 ASN A C 1
ATOM 1432 O O . ASN A 1 184 ? 9.286 -6.977 -10.436 1.00 85.75 184 ASN A O 1
ATOM 1436 N N . LEU A 1 185 ? 10.289 -4.988 -10.494 1.00 86.25 185 LEU A N 1
ATOM 1437 C CA . LEU A 1 185 ? 9.040 -4.264 -10.679 1.00 86.25 185 LEU A CA 1
ATOM 1438 C C . LEU A 1 185 ? 8.479 -4.484 -12.086 1.00 86.25 185 LEU A C 1
ATOM 1440 O O . LEU A 1 185 ? 7.297 -4.774 -12.214 1.00 86.25 185 LEU A O 1
ATOM 1444 N N . ILE A 1 186 ? 9.312 -4.377 -13.123 1.00 90.50 186 ILE A N 1
ATOM 1445 C CA . ILE A 1 186 ? 8.904 -4.590 -14.518 1.00 90.50 186 ILE A CA 1
ATOM 1446 C C . ILE A 1 186 ? 8.351 -6.004 -14.695 1.00 90.50 186 ILE A C 1
ATOM 1448 O O . ILE A 1 186 ? 7.291 -6.145 -15.287 1.00 90.50 186 ILE A O 1
ATOM 1452 N N . SER A 1 187 ? 8.978 -7.025 -14.097 1.00 88.25 187 SER A N 1
ATOM 1453 C CA . SER A 1 187 ? 8.505 -8.413 -14.218 1.00 88.25 187 SER A CA 1
ATOM 1454 C C . SER A 1 187 ? 7.134 -8.683 -13.585 1.00 88.25 187 SER A C 1
ATOM 1456 O O . SER A 1 187 ? 6.514 -9.697 -13.889 1.00 88.25 187 SER A O 1
ATOM 1458 N N . LYS A 1 188 ? 6.650 -7.799 -12.704 1.00 83.75 188 LYS A N 1
ATOM 1459 C CA . LYS A 1 188 ? 5.310 -7.880 -12.092 1.00 83.75 188 LYS A CA 1
ATOM 1460 C C . LYS A 1 188 ? 4.261 -7.055 -12.827 1.00 83.75 188 LYS A C 1
ATOM 1462 O O . LYS A 1 188 ? 3.072 -7.186 -12.547 1.00 83.75 188 LYS A O 1
ATOM 1467 N N . LEU A 1 189 ? 4.692 -6.138 -13.683 1.00 87.50 189 LEU A N 1
ATOM 1468 C CA . LEU A 1 189 ? 3.818 -5.215 -14.386 1.00 87.50 189 LEU A CA 1
ATOM 1469 C C . LEU A 1 189 ? 3.465 -5.772 -15.762 1.00 87.50 189 LEU A C 1
ATOM 1471 O O . LEU A 1 189 ? 4.175 -6.588 -16.334 1.00 87.50 189 LEU A O 1
ATOM 1475 N N . ASN A 1 190 ? 2.352 -5.298 -16.310 1.00 89.31 190 ASN A N 1
ATOM 1476 C CA . ASN A 1 190 ? 1.961 -5.641 -17.666 1.00 89.31 190 ASN A CA 1
ATOM 1477 C C . ASN A 1 190 ? 2.745 -4.784 -18.671 1.00 89.31 190 ASN A C 1
ATOM 1479 O O . ASN A 1 190 ? 2.603 -3.556 -18.699 1.00 89.31 190 ASN A O 1
ATOM 1483 N N . ASP A 1 191 ? 3.521 -5.434 -19.537 1.00 91.44 191 ASP A N 1
ATOM 1484 C CA . ASP A 1 191 ? 4.335 -4.771 -20.560 1.00 91.44 191 ASP A CA 1
ATOM 1485 C C . ASP A 1 191 ? 3.508 -3.853 -21.466 1.00 91.44 191 ASP A C 1
ATOM 1487 O O . ASP A 1 191 ? 3.935 -2.745 -21.795 1.00 91.44 191 ASP A O 1
ATOM 1491 N N . LYS A 1 192 ? 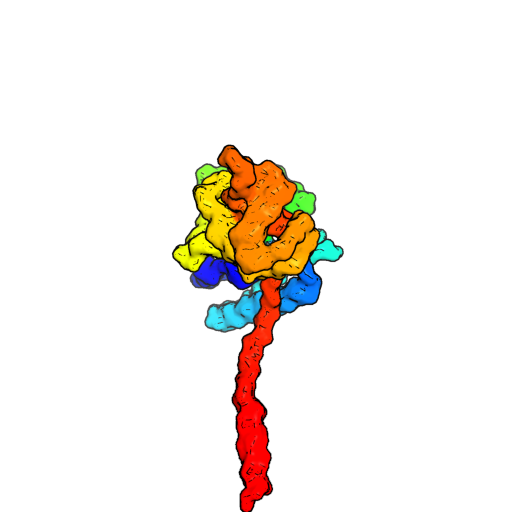2.281 -4.256 -21.828 1.00 90.38 192 LYS A N 1
ATOM 1492 C CA . LYS A 1 192 ? 1.393 -3.444 -22.680 1.00 90.38 192 LYS A CA 1
ATOM 1493 C C . LYS A 1 192 ? 1.011 -2.127 -22.006 1.00 90.38 192 LYS A C 1
ATOM 1495 O O . LYS A 1 192 ? 0.974 -1.084 -22.667 1.00 90.38 192 LYS A O 1
ATOM 1500 N N . ASP A 1 193 ? 0.760 -2.167 -20.700 1.00 89.31 193 ASP A N 1
ATOM 1501 C CA . ASP A 1 193 ? 0.408 -0.983 -19.918 1.00 89.31 193 ASP A CA 1
ATOM 1502 C C . ASP A 1 193 ? 1.615 -0.055 -19.772 1.00 89.31 193 ASP A C 1
ATOM 1504 O O . ASP A 1 193 ? 1.485 1.156 -19.963 1.00 89.31 193 ASP A O 1
ATOM 1508 N N . LEU A 1 194 ? 2.806 -0.616 -19.543 1.00 91.62 194 LEU A N 1
ATOM 1509 C CA . LEU A 1 194 ? 4.064 0.129 -19.491 1.00 91.62 194 LEU A CA 1
ATOM 1510 C C . LEU A 1 194 ? 4.392 0.826 -20.819 1.00 91.62 194 LEU A C 1
ATOM 1512 O O . LEU A 1 194 ? 4.692 2.024 -20.830 1.00 91.62 194 LEU A O 1
ATOM 1516 N N . ILE A 1 195 ? 4.285 0.107 -21.940 1.00 93.25 195 ILE A N 1
ATOM 1517 C CA . ILE A 1 195 ? 4.498 0.642 -23.294 1.00 93.25 195 ILE A CA 1
ATOM 1518 C C . ILE A 1 195 ? 3.551 1.816 -23.555 1.00 93.25 195 ILE A C 1
ATOM 1520 O O . ILE A 1 195 ? 3.981 2.889 -23.992 1.00 93.25 195 ILE A O 1
ATOM 1524 N N . ARG A 1 196 ? 2.259 1.638 -23.249 1.00 91.50 196 ARG A N 1
ATOM 1525 C CA . ARG A 1 196 ? 1.225 2.659 -23.455 1.00 91.50 196 ARG A CA 1
ATOM 1526 C C . ARG A 1 196 ? 1.429 3.875 -22.555 1.00 91.50 196 ARG A C 1
ATOM 1528 O O . ARG A 1 196 ? 1.303 5.006 -23.029 1.00 91.50 196 ARG A O 1
ATOM 1535 N N . PHE A 1 197 ? 1.740 3.650 -21.280 1.00 92.00 197 PHE A N 1
ATOM 1536 C CA . PHE A 1 197 ? 1.921 4.703 -20.286 1.00 92.00 197 PHE A CA 1
ATOM 1537 C C . PHE A 1 197 ? 3.135 5.578 -20.616 1.00 92.00 197 PHE A C 1
ATOM 1539 O O . PHE A 1 197 ? 3.009 6.799 -20.720 1.00 92.00 197 PHE A O 1
ATOM 1546 N N . TYR A 1 198 ? 4.294 4.961 -20.869 1.00 93.56 198 TYR A N 1
ATOM 1547 C CA . TYR A 1 198 ? 5.534 5.686 -21.157 1.00 93.56 198 TYR A CA 1
ATOM 1548 C C . TYR A 1 198 ? 5.680 6.124 -22.620 1.00 93.56 198 TYR A C 1
ATOM 1550 O O . TYR A 1 198 ? 6.541 6.953 -22.934 1.00 93.56 198 TYR A O 1
ATOM 1558 N N . ARG A 1 199 ? 4.821 5.631 -23.524 1.00 93.50 199 ARG A N 1
ATOM 1559 C CA . ARG A 1 199 ? 4.867 5.912 -24.972 1.00 93.50 199 ARG A CA 1
ATOM 1560 C C . ARG A 1 199 ? 6.249 5.606 -25.557 1.00 93.50 199 ARG A C 1
ATOM 1562 O O . ARG A 1 199 ? 6.872 6.468 -26.198 1.00 93.50 199 ARG A O 1
ATOM 1569 N N . ILE A 1 200 ? 6.717 4.399 -25.262 1.00 94.00 200 ILE A N 1
ATOM 1570 C CA . ILE A 1 200 ? 7.996 3.829 -25.697 1.00 94.00 200 ILE A CA 1
ATOM 1571 C C . ILE A 1 200 ? 7.760 2.690 -26.696 1.00 94.00 200 ILE A C 1
ATOM 1573 O O . ILE A 1 200 ? 6.625 2.276 -26.908 1.00 94.00 200 ILE A O 1
ATOM 1577 N N . ALA A 1 201 ? 8.826 2.209 -27.334 1.00 92.19 201 ALA A N 1
ATOM 1578 C CA . ALA A 1 201 ? 8.758 1.021 -28.179 1.00 92.19 201 ALA A CA 1
ATOM 1579 C C . ALA A 1 201 ? 8.577 -0.254 -27.338 1.00 92.19 201 ALA A C 1
ATOM 1581 O O . ALA A 1 201 ? 8.867 -0.256 -26.138 1.00 92.19 201 ALA A O 1
ATOM 1582 N N . ALA A 1 202 ? 8.133 -1.330 -27.993 1.00 93.50 202 ALA A N 1
ATOM 1583 C CA . ALA A 1 202 ? 8.146 -2.663 -27.406 1.00 93.50 202 ALA A CA 1
ATOM 1584 C C . ALA A 1 202 ? 9.566 -3.042 -26.954 1.00 93.50 202 ALA A C 1
ATOM 1586 O O . ALA A 1 202 ? 10.561 -2.587 -27.526 1.00 93.50 202 ALA A O 1
ATOM 1587 N N . PHE A 1 203 ? 9.636 -3.840 -25.898 1.00 94.12 203 PHE A N 1
ATOM 1588 C CA . PHE A 1 203 ? 10.870 -4.285 -25.271 1.00 94.12 203 PHE A CA 1
ATOM 1589 C C . PHE A 1 203 ? 10.741 -5.768 -24.925 1.00 94.12 203 PHE A C 1
ATOM 1591 O O . PHE A 1 203 ? 9.631 -6.252 -24.725 1.00 94.12 203 PHE A O 1
ATOM 1598 N N . GLU A 1 204 ? 11.869 -6.469 -24.864 1.00 91.19 204 GLU A N 1
ATOM 1599 C CA . GLU A 1 204 ? 11.914 -7.888 -24.487 1.00 91.19 204 GLU A CA 1
ATOM 1600 C C . GLU A 1 204 ? 12.493 -8.060 -23.087 1.00 91.19 204 GLU A C 1
ATOM 1602 O O . GLU A 1 204 ? 12.030 -8.891 -22.311 1.00 91.19 204 GLU A O 1
ATOM 1607 N N . THR A 1 205 ? 13.488 -7.242 -22.733 1.00 93.44 205 THR A N 1
ATOM 1608 C CA . THR A 1 205 ? 14.106 -7.293 -21.410 1.00 93.44 205 THR A CA 1
ATOM 1609 C C . THR A 1 205 ? 13.783 -6.049 -20.578 1.00 93.44 205 THR A C 1
ATOM 1611 O O . THR A 1 205 ? 13.624 -4.947 -21.119 1.00 93.44 205 THR A O 1
ATOM 1614 N N . PRO A 1 206 ? 13.778 -6.163 -19.235 1.00 93.31 206 PRO A N 1
ATOM 1615 C CA . PRO A 1 206 ? 13.685 -5.006 -18.348 1.00 93.31 206 PRO A CA 1
ATOM 1616 C C . PRO A 1 206 ? 14.749 -3.929 -18.617 1.00 93.31 206 PRO A C 1
ATOM 1618 O O . PRO A 1 206 ? 14.495 -2.734 -18.462 1.00 93.31 206 PRO A O 1
ATOM 1621 N N . LYS A 1 207 ? 15.944 -4.327 -19.072 1.00 93.81 207 LYS A N 1
ATOM 1622 C CA . LYS A 1 207 ? 17.012 -3.389 -19.444 1.00 93.81 207 LYS A CA 1
ATOM 1623 C C . LYS A 1 207 ? 16.669 -2.606 -20.707 1.00 93.81 207 LYS A C 1
ATOM 1625 O O . LYS A 1 207 ? 16.929 -1.403 -20.746 1.00 93.81 207 LYS A O 1
ATOM 1630 N N . ASP A 1 208 ? 16.044 -3.245 -21.694 1.00 94.81 208 ASP A N 1
ATOM 1631 C CA . ASP A 1 208 ? 15.579 -2.577 -22.915 1.00 94.81 208 ASP A CA 1
ATOM 1632 C C . ASP A 1 208 ? 14.471 -1.572 -22.603 1.00 94.81 208 ASP A C 1
ATOM 1634 O O . ASP A 1 208 ? 14.502 -0.440 -23.096 1.00 94.81 208 ASP A O 1
ATOM 1638 N N . PHE A 1 209 ? 13.540 -1.941 -21.716 1.00 96.00 209 PHE A N 1
ATOM 1639 C CA . PHE A 1 209 ? 12.540 -1.015 -21.189 1.00 96.00 209 PHE A CA 1
ATOM 1640 C C . PHE A 1 209 ? 13.203 0.220 -20.571 1.00 96.00 209 PHE A C 1
ATOM 1642 O O . PHE A 1 209 ? 12.890 1.350 -20.953 1.00 96.00 209 PHE A O 1
ATOM 1649 N N . LEU A 1 210 ? 14.156 0.020 -19.654 1.00 95.88 210 LEU A N 1
ATOM 1650 C CA . LEU A 1 210 ? 14.853 1.116 -18.978 1.00 95.88 210 LEU A CA 1
ATOM 1651 C C . LEU A 1 210 ? 15.659 1.976 -19.958 1.00 95.88 210 LEU A C 1
ATOM 1653 O O . LEU A 1 210 ? 15.683 3.198 -19.817 1.00 95.88 210 LEU A O 1
ATOM 1657 N N . ALA A 1 211 ? 16.269 1.376 -20.981 1.00 95.75 211 ALA A N 1
ATOM 1658 C CA . ALA A 1 211 ? 16.982 2.103 -22.026 1.00 95.75 211 ALA A CA 1
ATOM 1659 C C . ALA A 1 211 ? 16.031 2.972 -22.864 1.00 95.75 211 ALA A C 1
ATOM 1661 O O . ALA A 1 211 ? 16.335 4.135 -23.150 1.00 95.75 211 ALA A O 1
ATOM 1662 N N . ASN A 1 212 ? 14.867 2.437 -23.234 1.00 95.69 212 ASN A N 1
ATOM 1663 C CA . ASN A 1 212 ? 13.837 3.169 -23.966 1.00 95.69 212 ASN A CA 1
ATOM 1664 C C . ASN A 1 212 ? 13.238 4.300 -23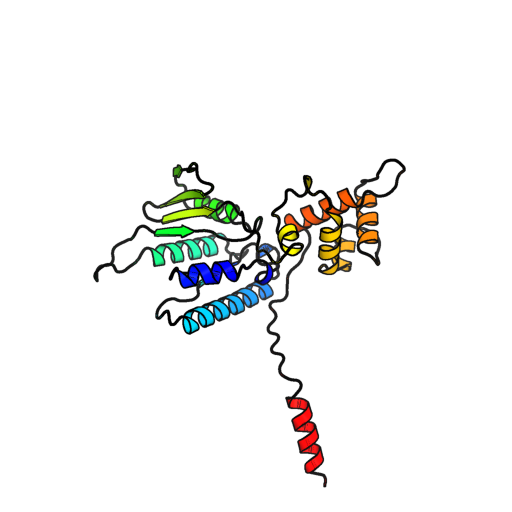.118 1.00 95.69 212 ASN A C 1
ATOM 1666 O O . ASN A 1 212 ? 13.062 5.416 -23.616 1.00 95.69 212 ASN A O 1
ATOM 1670 N N . LEU A 1 213 ? 13.001 4.048 -21.829 1.00 96.00 213 LEU A N 1
ATOM 1671 C CA . LEU A 1 213 ? 12.540 5.048 -20.869 1.00 96.00 213 LEU A CA 1
ATOM 1672 C C . LEU A 1 213 ? 13.571 6.170 -20.679 1.00 96.00 213 LEU A C 1
ATOM 1674 O O . LEU A 1 213 ? 13.218 7.346 -20.745 1.00 96.00 213 LEU A O 1
ATOM 1678 N N . ALA A 1 214 ? 14.850 5.827 -20.515 1.00 96.25 214 ALA A N 1
ATOM 1679 C CA . ALA A 1 214 ? 15.951 6.782 -20.408 1.00 96.25 214 ALA A CA 1
ATOM 1680 C C . ALA A 1 214 ? 16.035 7.695 -21.641 1.00 96.25 214 ALA A C 1
ATOM 1682 O O . ALA A 1 214 ? 16.079 8.920 -21.504 1.00 96.25 214 ALA A O 1
ATOM 1683 N N . LYS A 1 215 ? 15.976 7.119 -22.852 1.00 94.94 215 LYS A N 1
ATOM 1684 C CA . LYS A 1 215 ? 15.946 7.883 -24.112 1.00 94.94 215 LYS A CA 1
ATOM 1685 C C . LYS A 1 215 ? 14.737 8.814 -24.174 1.00 94.94 215 LYS A C 1
ATOM 1687 O O . LYS A 1 215 ? 14.887 9.989 -24.500 1.00 94.94 215 LYS A O 1
ATOM 1692 N N . LYS A 1 216 ? 13.549 8.316 -23.817 1.00 94.25 216 LYS A N 1
ATOM 1693 C CA . LYS A 1 216 ? 12.304 9.095 -23.814 1.00 94.25 216 LYS A CA 1
ATOM 1694 C C . LYS A 1 216 ? 12.347 10.269 -22.837 1.00 94.25 216 LYS A C 1
ATOM 1696 O O . LYS A 1 216 ? 11.863 11.349 -23.161 1.00 94.25 216 LYS A O 1
ATOM 1701 N N . ALA A 1 217 ? 12.931 10.059 -21.661 1.00 92.44 217 ALA A N 1
ATOM 1702 C CA . ALA A 1 217 ? 13.070 11.065 -20.614 1.00 92.44 217 ALA A CA 1
ATOM 1703 C C . ALA A 1 217 ? 14.272 12.011 -20.823 1.00 92.44 217 ALA A C 1
ATOM 1705 O O . ALA A 1 217 ? 14.516 12.879 -19.982 1.00 92.44 217 ALA A O 1
ATOM 1706 N N . GLY A 1 218 ? 15.048 11.839 -21.902 1.00 92.75 218 GLY A N 1
ATOM 1707 C CA . GLY A 1 218 ? 16.260 12.619 -22.168 1.00 92.75 218 GLY A CA 1
ATOM 1708 C C . GLY A 1 218 ? 17.382 12.379 -21.149 1.00 92.75 218 GLY A C 1
ATOM 1709 O O . GLY A 1 218 ? 18.229 13.246 -20.945 1.00 92.75 218 GLY A O 1
ATOM 1710 N N . LYS A 1 219 ? 17.378 11.228 -20.469 1.00 94.12 219 LYS A N 1
ATOM 1711 C CA . LYS A 1 219 ? 18.365 10.846 -19.452 1.00 94.12 219 LYS A CA 1
ATOM 1712 C C . LYS A 1 219 ? 19.467 10.020 -20.105 1.00 94.12 219 LYS A C 1
ATOM 1714 O O . LYS A 1 219 ? 19.400 8.795 -20.163 1.00 94.12 219 LYS A O 1
ATOM 1719 N N . LEU A 1 220 ? 20.461 10.715 -20.645 1.00 94.50 220 LEU A N 1
ATOM 1720 C CA . LEU A 1 220 ? 21.626 10.115 -21.288 1.00 94.50 220 LEU A CA 1
ATOM 1721 C C . LEU A 1 220 ? 22.888 10.436 -20.483 1.00 94.50 220 LEU A C 1
ATOM 1723 O O . LEU A 1 220 ? 23.039 11.535 -19.948 1.00 94.50 220 LEU A O 1
ATOM 1727 N N . LEU A 1 221 ? 23.806 9.480 -20.427 1.00 93.44 221 LEU A N 1
ATOM 1728 C CA . LEU A 1 221 ? 25.148 9.673 -19.898 1.00 93.44 221 LEU A CA 1
ATOM 1729 C C . LEU A 1 221 ? 26.007 10.466 -20.893 1.00 93.44 221 LEU A C 1
ATOM 1731 O O . LEU A 1 221 ? 25.664 10.656 -22.066 1.00 93.44 221 LEU A O 1
ATOM 1735 N N . LYS A 1 222 ? 27.184 10.896 -20.429 1.00 90.38 222 LYS A N 1
ATOM 1736 C CA . LYS A 1 222 ? 28.216 11.448 -21.313 1.00 90.38 222 LYS A CA 1
ATOM 1737 C C . LYS A 1 222 ? 28.562 10.408 -22.386 1.00 90.38 222 LYS A C 1
ATOM 1739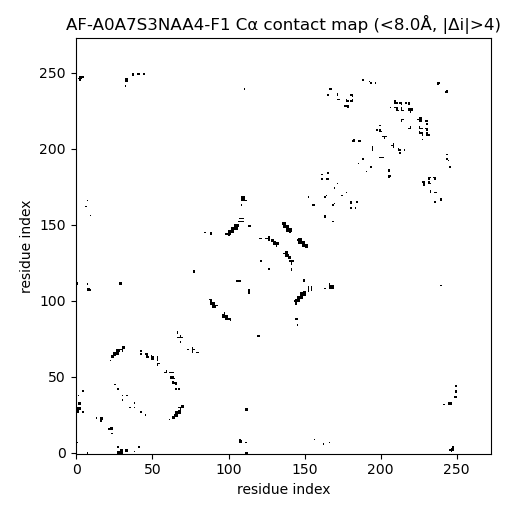 O O . LYS A 1 222 ? 28.876 9.272 -22.053 1.00 90.38 222 LYS A O 1
ATOM 1744 N N . GLY A 1 223 ? 28.484 10.800 -23.658 1.00 89.12 223 GLY A N 1
ATOM 1745 C CA . GLY A 1 223 ? 28.650 9.890 -24.801 1.00 89.12 223 GLY A CA 1
ATOM 1746 C C . GLY A 1 223 ? 27.340 9.385 -25.419 1.00 89.12 223 GLY A C 1
ATOM 1747 O O . GLY A 1 223 ? 27.386 8.642 -26.390 1.00 89.12 223 GLY A O 1
ATOM 1748 N N . GLY A 1 224 ? 26.176 9.803 -24.904 1.00 90.81 224 GLY A N 1
ATOM 1749 C CA . GLY A 1 224 ? 24.872 9.537 -25.528 1.00 90.81 224 GLY A CA 1
ATOM 1750 C C . GLY A 1 224 ? 24.261 8.171 -25.200 1.00 90.81 224 GLY A C 1
ATOM 1751 O O . GLY A 1 224 ? 23.172 7.861 -25.683 1.00 90.81 224 GLY A O 1
ATOM 1752 N N . SER A 1 225 ? 24.913 7.361 -24.360 1.00 93.81 225 SER A N 1
ATOM 1753 C CA . SER A 1 225 ? 24.352 6.096 -23.881 1.00 93.81 225 SER A CA 1
ATOM 1754 C C . SER A 1 225 ? 23.224 6.335 -22.861 1.00 93.81 225 SER A C 1
ATOM 1756 O O . SER A 1 225 ? 23.347 7.241 -22.035 1.00 93.81 225 SER A O 1
ATOM 1758 N N . PRO A 1 226 ? 22.143 5.537 -22.858 1.00 95.31 226 PRO A N 1
ATOM 1759 C CA . PRO A 1 226 ? 21.034 5.706 -21.915 1.00 95.31 226 PRO A CA 1
ATOM 1760 C C . PRO A 1 226 ? 21.448 5.517 -20.449 1.00 95.31 226 PRO A C 1
ATOM 1762 O O . PRO A 1 226 ? 22.168 4.575 -20.123 1.00 95.31 226 PRO A O 1
ATOM 1765 N N . ASP A 1 227 ? 20.965 6.386 -19.557 1.00 95.25 227 ASP A N 1
ATOM 1766 C CA . ASP A 1 227 ? 21.171 6.254 -18.111 1.00 95.25 227 ASP A CA 1
ATOM 1767 C C . ASP A 1 227 ? 20.079 5.377 -17.476 1.00 95.25 227 ASP A C 1
ATOM 1769 O O . ASP A 1 227 ? 18.995 5.844 -17.108 1.00 95.25 227 ASP A O 1
ATOM 1773 N N . LEU A 1 228 ? 20.386 4.085 -17.337 1.00 94.69 228 LEU A N 1
ATOM 1774 C CA . LEU A 1 228 ? 19.477 3.092 -16.759 1.00 94.69 228 LEU A CA 1
ATOM 1775 C C . LEU A 1 228 ? 19.188 3.343 -15.273 1.00 94.69 228 LEU A C 1
ATOM 1777 O O . LEU A 1 228 ? 18.097 3.028 -14.806 1.00 94.69 228 LEU A O 1
ATOM 1781 N N . SER A 1 229 ? 20.138 3.920 -14.530 1.00 91.94 229 SER A N 1
ATOM 1782 C CA . SER A 1 229 ? 19.977 4.171 -13.094 1.00 91.94 229 SER A CA 1
ATOM 1783 C C . SER A 1 229 ? 18.946 5.269 -12.856 1.00 91.94 229 SER A C 1
ATOM 1785 O O . SER A 1 229 ? 18.010 5.101 -12.071 1.00 91.94 229 SER A O 1
ATOM 1787 N N . THR A 1 230 ? 19.047 6.365 -13.611 1.00 91.69 230 THR A N 1
ATOM 1788 C CA . THR A 1 230 ? 18.059 7.445 -13.547 1.00 91.69 230 THR A CA 1
ATOM 1789 C C . THR A 1 230 ? 16.687 6.987 -14.055 1.00 91.69 230 THR A C 1
ATOM 1791 O O . THR A 1 230 ? 15.673 7.317 -13.440 1.00 91.69 230 THR A O 1
ATOM 1794 N N . ALA A 1 231 ? 16.623 6.182 -15.122 1.00 94.31 231 ALA A N 1
ATOM 1795 C CA . ALA A 1 231 ? 15.356 5.606 -15.587 1.00 94.31 231 ALA A CA 1
ATOM 1796 C C . ALA A 1 231 ? 14.704 4.679 -14.548 1.00 94.31 231 ALA A C 1
ATOM 1798 O O . ALA A 1 231 ? 13.496 4.765 -14.329 1.00 94.31 231 ALA A O 1
ATOM 1799 N N . ALA A 1 232 ? 15.493 3.852 -13.857 1.00 92.31 232 ALA A N 1
ATOM 1800 C CA . ALA A 1 232 ? 15.006 2.992 -12.782 1.00 92.31 232 ALA A CA 1
ATOM 1801 C C . ALA A 1 232 ? 14.399 3.815 -11.633 1.00 92.31 232 ALA A C 1
ATOM 1803 O O . ALA A 1 232 ? 13.312 3.497 -11.153 1.00 92.31 232 ALA A O 1
ATOM 1804 N N . LYS A 1 233 ? 15.042 4.924 -11.236 1.00 90.19 233 LYS A N 1
ATOM 1805 C CA . LYS A 1 233 ? 14.490 5.848 -10.229 1.00 90.19 233 LYS A CA 1
ATOM 1806 C C . LYS A 1 233 ? 13.163 6.465 -10.672 1.00 90.19 233 LYS A C 1
ATOM 1808 O O . LYS A 1 233 ? 12.225 6.493 -9.878 1.00 90.19 233 LYS A O 1
ATOM 1813 N N . ILE A 1 234 ? 13.059 6.906 -11.930 1.00 91.81 234 ILE A N 1
ATOM 1814 C CA . ILE A 1 234 ? 11.811 7.450 -12.496 1.00 91.81 234 ILE A CA 1
ATOM 1815 C C . ILE A 1 234 ? 10.682 6.419 -12.394 1.00 91.81 234 ILE A C 1
ATOM 1817 O O . ILE A 1 234 ? 9.618 6.739 -11.864 1.00 91.81 234 ILE A O 1
ATOM 1821 N N . LEU A 1 235 ? 10.933 5.179 -12.826 1.00 91.50 235 LEU A N 1
ATOM 1822 C CA . LEU A 1 235 ? 9.955 4.093 -12.747 1.00 91.50 235 LEU A CA 1
ATOM 1823 C C . LEU A 1 235 ? 9.478 3.861 -11.303 1.00 91.50 235 LEU A C 1
ATOM 1825 O O . LEU A 1 235 ? 8.277 3.802 -11.039 1.00 91.50 235 LEU A O 1
ATOM 1829 N N . ILE A 1 236 ? 10.414 3.761 -10.354 1.00 87.00 236 ILE A N 1
ATOM 1830 C CA . ILE A 1 236 ? 10.106 3.518 -8.937 1.00 87.00 236 ILE A CA 1
ATOM 1831 C C . ILE A 1 236 ? 9.304 4.685 -8.337 1.00 87.00 236 ILE A C 1
ATOM 1833 O O . ILE A 1 236 ? 8.380 4.464 -7.550 1.00 87.00 236 ILE A O 1
ATOM 1837 N N . LEU A 1 237 ? 9.624 5.932 -8.696 1.00 87.31 237 LEU A N 1
ATOM 1838 C CA . LEU A 1 237 ? 8.879 7.115 -8.253 1.00 87.31 237 LEU A CA 1
ATOM 1839 C C . LEU A 1 237 ? 7.453 7.135 -8.815 1.00 87.31 237 LEU A C 1
ATOM 1841 O O . LEU A 1 237 ? 6.509 7.379 -8.064 1.00 87.31 237 LEU A O 1
ATOM 1845 N N . ASP A 1 238 ? 7.281 6.838 -10.103 1.00 89.62 238 ASP A N 1
ATOM 1846 C CA . ASP A 1 238 ? 5.964 6.781 -10.744 1.00 89.62 238 ASP A CA 1
ATOM 1847 C C . ASP A 1 238 ? 5.089 5.665 -10.159 1.00 89.62 238 ASP A C 1
ATOM 1849 O O . ASP A 1 238 ? 3.898 5.875 -9.903 1.00 89.62 238 ASP A O 1
ATOM 1853 N N . TRP A 1 239 ? 5.682 4.505 -9.865 1.00 86.75 239 TRP A N 1
ATOM 1854 C CA . TRP A 1 239 ? 5.001 3.420 -9.165 1.00 86.75 239 TRP A CA 1
ATOM 1855 C C . TRP A 1 239 ? 4.620 3.804 -7.729 1.00 86.75 239 TRP A C 1
ATOM 1857 O O . TRP A 1 239 ? 3.497 3.543 -7.291 1.00 86.75 239 TRP A O 1
ATOM 1867 N N . ASN A 1 240 ? 5.511 4.466 -6.984 1.00 81.75 240 ASN A N 1
ATOM 1868 C CA . ASN A 1 240 ? 5.222 4.936 -5.623 1.00 81.75 240 ASN A CA 1
ATOM 1869 C C . ASN A 1 240 ? 4.104 5.986 -5.593 1.00 81.75 240 ASN A C 1
ATOM 1871 O O . ASN A 1 240 ? 3.287 5.987 -4.669 1.00 81.75 240 ASN A O 1
ATOM 1875 N N . ALA A 1 241 ? 4.052 6.844 -6.614 1.00 83.50 241 ALA A N 1
ATOM 1876 C CA . ALA A 1 241 ? 3.000 7.833 -6.817 1.00 83.50 241 ALA A CA 1
ATOM 1877 C C . ALA A 1 241 ? 1.665 7.222 -7.283 1.00 83.50 241 ALA A C 1
ATOM 1879 O O . ALA A 1 241 ? 0.677 7.944 -7.376 1.00 83.50 241 ALA A O 1
ATOM 1880 N N . GLY A 1 242 ? 1.624 5.915 -7.572 1.00 83.69 242 GLY A N 1
ATOM 1881 C CA . GLY A 1 242 ? 0.418 5.222 -8.025 1.00 83.69 242 GLY A CA 1
ATOM 1882 C C . GLY A 1 242 ? 0.021 5.546 -9.466 1.00 83.69 242 GLY A C 1
ATOM 1883 O O . GLY A 1 242 ? -1.128 5.333 -9.832 1.00 83.69 242 GLY A O 1
ATOM 1884 N N . LYS A 1 243 ? 0.940 6.068 -10.292 1.00 86.81 243 LYS A N 1
ATOM 1885 C CA . LYS A 1 243 ? 0.638 6.390 -11.698 1.00 86.81 243 LYS A CA 1
ATOM 1886 C C . LYS A 1 243 ? 0.568 5.151 -12.585 1.00 86.81 243 LYS A C 1
ATOM 1888 O O . LYS A 1 243 ? -0.115 5.166 -13.604 1.00 86.81 243 LYS A O 1
ATOM 1893 N N . ILE A 1 244 ? 1.308 4.111 -12.207 1.00 86.62 244 ILE A N 1
ATOM 1894 C CA . ILE A 1 244 ? 1.343 2.838 -12.918 1.00 86.62 244 ILE A CA 1
ATOM 1895 C C . ILE A 1 244 ? 0.286 1.923 -12.288 1.00 86.62 244 ILE A C 1
ATOM 1897 O O . ILE A 1 244 ? 0.401 1.627 -11.091 1.00 86.62 244 ILE A O 1
ATOM 1901 N N . PRO A 1 245 ? -0.737 1.494 -13.048 1.00 82.12 245 PRO A N 1
ATOM 1902 C CA . PRO A 1 245 ? -1.7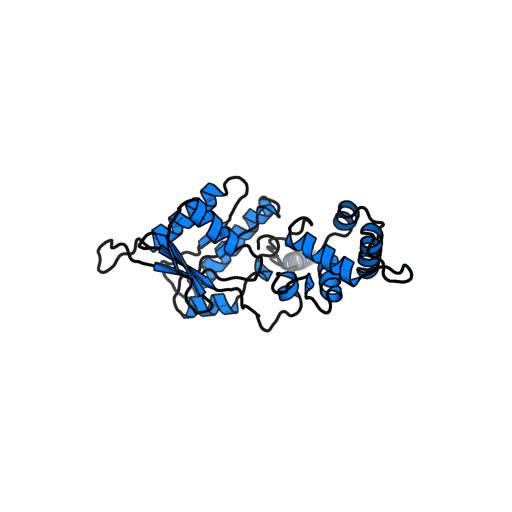62 0.600 -12.534 1.00 82.12 245 PRO A CA 1
ATOM 1903 C C . PRO A 1 245 ? -1.144 -0.764 -12.220 1.00 82.12 245 PRO A C 1
ATOM 1905 O O . PRO A 1 245 ? -0.456 -1.357 -13.046 1.00 82.12 245 PRO A O 1
ATOM 1908 N N . TYR A 1 246 ? -1.376 -1.248 -11.004 1.00 86.00 246 TYR A N 1
ATOM 1909 C CA . TYR A 1 246 ? -0.939 -2.565 -10.556 1.00 86.00 246 TYR A CA 1
ATOM 1910 C C . TYR A 1 246 ? -1.784 -3.003 -9.368 1.00 86.00 246 TYR A C 1
ATOM 1912 O O . TYR A 1 246 ? -2.001 -2.218 -8.442 1.00 86.00 246 TYR A O 1
ATOM 1920 N N . HIS A 1 247 ? -2.216 -4.259 -9.379 1.00 84.88 247 HIS A N 1
ATOM 1921 C CA . HIS A 1 247 ? -2.866 -4.898 -8.247 1.00 84.88 247 HIS A CA 1
ATOM 1922 C C . HIS A 1 247 ? -2.593 -6.399 -8.268 1.00 84.88 247 HIS A C 1
ATOM 1924 O O . HIS A 1 247 ? -2.607 -7.017 -9.328 1.00 84.88 247 HIS A O 1
ATOM 1930 N N . SER A 1 248 ? -2.359 -6.977 -7.095 1.00 86.06 248 SER A N 1
ATOM 1931 C CA . SER A 1 248 ? -2.376 -8.419 -6.905 1.00 86.06 248 SER A CA 1
ATOM 1932 C C . SER A 1 248 ? -3.827 -8.914 -6.917 1.00 86.06 248 SER A C 1
ATOM 1934 O O . SER A 1 248 ? -4.665 -8.290 -6.241 1.00 86.06 248 SER A O 1
ATOM 1936 N N . PRO A 1 249 ? -4.122 -10.023 -7.614 1.00 84.62 249 PRO A N 1
ATOM 1937 C CA . PRO A 1 249 ? -5.425 -10.666 -7.521 1.00 84.62 249 PRO A CA 1
ATOM 1938 C C . PRO A 1 249 ? -5.681 -11.121 -6.083 1.00 84.62 249 PRO A C 1
ATOM 1940 O O . PRO A 1 249 ? -4.767 -11.590 -5.403 1.00 84.62 249 PRO A O 1
ATOM 1943 N N . ALA A 1 250 ? -6.916 -10.963 -5.612 1.00 76.88 250 ALA A N 1
ATOM 1944 C CA . ALA A 1 250 ? -7.395 -11.567 -4.375 1.00 76.88 250 ALA A CA 1
ATOM 1945 C C . ALA A 1 250 ? -7.593 -13.073 -4.608 1.00 76.88 250 ALA A C 1
ATOM 1947 O O . ALA A 1 250 ? -8.706 -13.546 -4.805 1.00 76.88 250 ALA A O 1
ATOM 1948 N N . VAL A 1 251 ? -6.490 -13.816 -4.678 1.00 68.75 251 VAL A N 1
ATOM 1949 C CA . VAL A 1 251 ? -6.502 -15.241 -5.020 1.00 68.75 251 VAL A CA 1
ATOM 1950 C C . VAL A 1 251 ? -7.304 -16.010 -3.958 1.00 68.75 251 VAL A C 1
ATOM 1952 O O . VAL A 1 251 ? -6.897 -16.079 -2.800 1.00 68.75 251 VAL A O 1
ATOM 1955 N N . ILE A 1 252 ? -8.455 -16.568 -4.346 1.00 51.78 252 ILE A N 1
ATOM 1956 C CA . ILE A 1 252 ? -8.996 -17.787 -3.737 1.00 51.78 252 ILE A CA 1
ATOM 1957 C C . ILE A 1 252 ? -8.602 -18.911 -4.693 1.00 51.78 252 ILE A C 1
ATOM 1959 O O . ILE A 1 252 ? -9.419 -19.398 -5.466 1.00 51.78 252 ILE A O 1
ATOM 1963 N N . GLU A 1 253 ? -7.333 -19.292 -4.688 1.00 38.16 253 GLU A N 1
ATOM 1964 C CA . GLU A 1 253 ? -6.937 -20.590 -5.218 1.00 38.16 253 GLU A CA 1
ATOM 1965 C C . GLU A 1 253 ? -7.270 -21.541 -4.077 1.00 38.16 253 GLU A C 1
ATOM 1967 O O . GLU A 1 253 ? -6.456 -21.843 -3.209 1.00 38.16 253 GLU A O 1
ATOM 1972 N N . TYR A 1 254 ? -8.536 -21.957 -4.030 1.00 37.41 254 TYR A N 1
ATOM 1973 C CA . TYR A 1 254 ? -8.709 -23.373 -3.798 1.00 37.41 254 TYR A CA 1
ATOM 1974 C C . TYR A 1 254 ? -8.061 -23.998 -5.029 1.00 37.41 254 TYR A C 1
ATOM 1976 O O . TYR A 1 254 ? -8.599 -23.882 -6.128 1.00 37.41 254 TYR A O 1
ATOM 1984 N N . GLU A 1 255 ? -6.892 -24.605 -4.855 1.00 33.66 255 GLU A N 1
ATOM 1985 C CA . GLU A 1 255 ? -6.610 -25.839 -5.576 1.00 33.66 255 GLU A CA 1
ATOM 1986 C C . GLU A 1 255 ? -7.783 -26.770 -5.220 1.00 33.66 255 GLU A C 1
ATOM 1988 O O . GLU A 1 255 ? -7.750 -27.514 -4.244 1.00 33.66 255 GLU A O 1
ATOM 1993 N N . SER A 1 256 ? -8.920 -26.599 -5.903 1.00 33.97 256 SER A N 1
ATOM 1994 C CA . SER A 1 256 ? -9.907 -27.653 -6.032 1.00 33.97 256 SER A CA 1
ATOM 1995 C C . SER A 1 256 ? -9.148 -28.718 -6.787 1.00 33.97 256 SER A C 1
ATOM 1997 O O . SER A 1 256 ? -8.828 -28.508 -7.958 1.00 33.97 256 SER A O 1
ATOM 1999 N N . GLY A 1 257 ? -8.732 -29.739 -6.043 1.00 35.56 257 GLY A N 1
ATOM 2000 C CA . GLY A 1 257 ? -7.886 -30.799 -6.540 1.00 35.56 257 GLY A CA 1
ATOM 2001 C C . GLY A 1 257 ? -8.371 -31.263 -7.901 1.00 35.56 257 GLY A C 1
ATOM 2002 O O . GLY A 1 257 ? -9.563 -31.488 -8.110 1.00 35.56 257 GLY A O 1
ATOM 2003 N N . GLU A 1 258 ? -7.409 -31.470 -8.785 1.00 37.62 258 GLU A N 1
ATOM 2004 C CA . GLU A 1 258 ? -7.532 -32.292 -9.986 1.00 37.62 258 GLU A CA 1
ATOM 2005 C C . GLU A 1 258 ? -7.915 -33.762 -9.645 1.00 37.62 258 GLU A C 1
ATOM 2007 O O . GLU A 1 258 ? -7.837 -34.631 -10.497 1.00 37.62 258 GLU A O 1
ATOM 2012 N N . GLU A 1 259 ? -8.374 -34.054 -8.419 1.00 41.81 259 GLU A N 1
ATOM 2013 C CA . GLU A 1 259 ? -8.788 -35.376 -7.936 1.00 41.81 259 GLU A CA 1
ATOM 2014 C C . GLU A 1 259 ? -10.255 -35.717 -8.294 1.00 41.81 259 GLU A C 1
ATOM 2016 O O . GLU A 1 259 ? -10.611 -36.888 -8.305 1.00 41.81 259 GLU A O 1
ATOM 2021 N N . GLU A 1 260 ? -11.117 -34.748 -8.650 1.00 40.25 260 GLU A N 1
ATOM 2022 C CA . GLU A 1 260 ? -12.521 -35.045 -9.031 1.00 40.25 260 GLU A CA 1
ATOM 2023 C C . GLU A 1 260 ? -12.723 -35.407 -10.521 1.00 40.25 260 GLU A C 1
ATOM 2025 O O . GLU A 1 260 ? -13.826 -35.820 -10.900 1.00 40.25 260 GLU A O 1
ATOM 2030 N N . GLU A 1 261 ? -11.705 -35.247 -11.377 1.00 42.69 261 GLU A N 1
ATOM 2031 C CA . GLU A 1 261 ? -11.755 -35.723 -12.773 1.00 42.69 261 GLU A CA 1
ATOM 2032 C C . GLU A 1 261 ? -11.171 -37.141 -12.924 1.00 42.69 261 GLU A C 1
ATOM 2034 O O . GLU A 1 261 ? -11.709 -37.911 -13.716 1.00 42.69 261 GLU A O 1
ATOM 2039 N N . GLU A 1 262 ? -10.196 -37.550 -12.098 1.00 44.47 262 GLU A N 1
ATOM 2040 C CA . GLU A 1 262 ? -9.687 -38.935 -12.104 1.00 44.47 262 GLU A CA 1
ATOM 2041 C C . GLU A 1 262 ? -10.700 -39.942 -11.517 1.00 44.47 262 GLU A C 1
ATOM 2043 O O . GLU A 1 262 ? -10.877 -41.018 -12.085 1.00 44.47 262 GLU A O 1
ATOM 2048 N N . GLU A 1 263 ? -11.457 -39.595 -10.463 1.00 46.91 263 GLU A N 1
ATOM 2049 C CA . GLU A 1 263 ? -12.479 -40.512 -9.912 1.00 46.91 263 GLU A CA 1
ATOM 2050 C C . GLU A 1 263 ? -13.681 -40.724 -10.858 1.00 46.91 263 GLU A C 1
ATOM 2052 O O . GLU A 1 263 ? -14.313 -41.779 -10.821 1.00 46.91 263 GLU A O 1
ATOM 2057 N N . LYS A 1 264 ? -13.985 -39.770 -11.751 1.00 48.41 264 LYS A N 1
ATOM 2058 C CA . LYS A 1 264 ? -15.064 -39.934 -12.745 1.00 48.41 264 LYS A CA 1
ATOM 2059 C C . LYS A 1 264 ? -14.641 -40.755 -13.957 1.00 48.41 264 LYS A C 1
ATOM 2061 O O . LYS A 1 264 ? -15.473 -41.482 -14.493 1.00 48.41 264 LYS A O 1
ATOM 2066 N N . GLU A 1 265 ? -13.378 -40.667 -14.373 1.00 50.97 265 GLU A N 1
ATOM 2067 C CA . GLU A 1 265 ? -12.854 -41.523 -15.443 1.00 50.97 265 GLU A CA 1
ATOM 2068 C C . GLU A 1 265 ? -12.658 -42.975 -14.967 1.00 50.97 265 GLU A C 1
ATOM 2070 O O . GLU A 1 265 ? -12.885 -43.904 -15.745 1.00 50.97 265 GLU A O 1
ATOM 2075 N N . GLU A 1 266 ? -12.326 -43.206 -13.688 1.00 52.34 266 GLU A N 1
ATOM 2076 C CA . GLU A 1 266 ? -12.267 -44.566 -13.132 1.00 52.34 266 GLU A CA 1
ATOM 2077 C C . GLU A 1 266 ? -13.662 -45.198 -12.950 1.00 52.34 266 GLU A C 1
ATOM 2079 O O . GLU A 1 266 ? -13.826 -46.372 -13.297 1.00 52.34 266 GLU A O 1
ATOM 2084 N N . GLU A 1 267 ? -14.684 -44.453 -12.504 1.00 52.31 267 GLU A N 1
ATOM 2085 C CA . GLU A 1 267 ? -16.060 -44.977 -12.397 1.00 52.31 267 GLU A CA 1
ATOM 2086 C C . GLU A 1 267 ? -16.702 -45.277 -13.768 1.00 52.31 267 GLU A C 1
ATOM 2088 O O . GLU A 1 267 ? -17.344 -46.319 -13.906 1.00 52.31 267 GLU A O 1
ATOM 2093 N N . GLU A 1 268 ? -16.475 -44.462 -14.810 1.00 53.50 268 GLU A N 1
ATOM 2094 C CA . GLU A 1 268 ? -16.960 -44.777 -16.172 1.00 53.50 268 GLU A CA 1
ATOM 2095 C C . GLU A 1 268 ? -16.237 -45.987 -16.794 1.00 53.50 268 GLU A C 1
ATOM 2097 O O . GLU A 1 268 ? -16.818 -46.698 -17.611 1.00 53.50 268 GLU A O 1
ATOM 2102 N N . SER A 1 269 ? -14.998 -46.282 -16.382 1.00 53.72 269 SER A N 1
ATOM 2103 C CA . SER A 1 269 ? -14.252 -47.450 -16.875 1.00 53.72 269 SER A CA 1
ATOM 2104 C C . SER A 1 269 ? -14.648 -48.783 -16.222 1.00 53.72 269 SER A C 1
ATOM 2106 O O . SER A 1 269 ? -14.361 -49.839 -16.784 1.00 53.72 269 SER A O 1
ATOM 2108 N N . MET A 1 270 ? -15.313 -48.754 -15.059 1.00 54.88 270 MET A N 1
ATOM 2109 C CA . MET A 1 270 ? -15.759 -49.958 -14.340 1.00 54.88 270 MET A CA 1
ATOM 2110 C C . MET A 1 270 ? -17.213 -50.353 -14.633 1.00 54.88 270 MET A C 1
ATOM 2112 O O . MET A 1 270 ? -17.628 -51.442 -14.241 1.00 54.88 270 MET A O 1
ATOM 2116 N N . GLU A 1 271 ? -17.994 -49.507 -15.312 1.00 52.34 271 GLU A N 1
ATOM 2117 C CA . GLU A 1 271 ? -19.355 -49.854 -15.757 1.00 52.34 271 GLU A CA 1
ATOM 2118 C C . GLU A 1 271 ? -19.392 -50.533 -17.145 1.00 52.34 271 GLU A C 1
ATOM 2120 O O . GLU A 1 271 ? -20.427 -51.092 -17.516 1.00 52.34 271 GLU A O 1
ATOM 2125 N N . ASP A 1 272 ? -18.265 -50.552 -17.871 1.00 52.59 272 ASP A N 1
ATOM 2126 C CA . ASP A 1 272 ? -18.126 -51.130 -19.220 1.00 52.59 272 ASP A CA 1
ATOM 2127 C C . ASP A 1 272 ? -17.330 -52.470 -19.281 1.00 52.59 272 ASP A C 1
ATOM 2129 O O . ASP A 1 272 ? -17.081 -52.982 -20.380 1.00 52.59 272 ASP A O 1
ATOM 2133 N N . GLU A 1 273 ? -16.988 -53.095 -18.139 1.00 43.28 273 GLU A N 1
ATOM 2134 C CA . GLU A 1 273 ? -16.476 -54.491 -18.035 1.00 43.28 273 GLU A CA 1
ATOM 2135 C C . GLU A 1 273 ? -17.471 -55.454 -17.357 1.00 43.28 273 GLU A C 1
ATOM 2137 O O . GLU A 1 273 ? -17.595 -56.608 -17.846 1.00 43.28 273 GLU A O 1
#

Secondary structure (DSSP, 8-state):
-TTSTTTT--HHHHHHHHHTTPPPEEEE--GGGS-HHHHHHHHHHHHHHHHHHHHHTT-TT---EEEE--GGGHHHHHHHHHHHHHHHHEEEETTEEEE--EEEEE---TTSSHHHHHHHHHHHS--S-EEE-SSSEEEEEEETTEEEEEE------TT-TTHHHHTT-S-GGG-S--HHHHHHHHTTS-HHHHHHH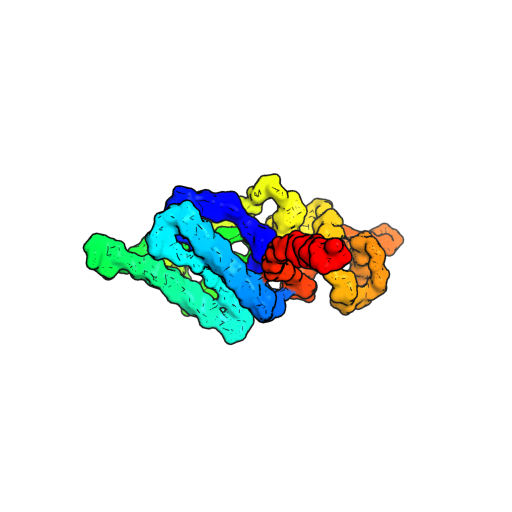HT----SSHHHHHHHHHHHTT-B-TTS-B-HHHHHHHHHHHHHTT-S-------------THHHHHHHHHHHHS--

Radius of gyration: 23.65 Å; Cα contacts (8 Å, |Δi|>4): 320; chains: 1; bounding box: 49×76×65 Å

InterPro domains:
  IPR023179 GTP-binding protein, orthogonal bundle domain superfamily [G3DSA:1.10.1580.10] (157-248)
  IPR027417 P-loop containing nucleoside triphosphate hydrolase [G3DSA:3.40.50.300] (1-156)
  IPR027417 P-loop containing nucleoside triphosphate hydrolase [SSF52540] (1-162)
  IPR050755 TRAFAC YlqF/YawG GTPases, Ribosome Maturation [PTHR11089] (1-267)

Nearest PDB structures (foldseek):
  8pv8-assembly1_Cd  TM=8.085E-01  e=1.497E-16  Thermochaetoides thermophila DSM 1495
  8pvk-assembly1_Cd  TM=8.238E-01  e=2.368E-15  Thermochaetoides thermophila DSM 1495
  7uui-assembly1_m  TM=8.087E-01  e=2.227E-15  Saccharomyces cerevisiae BY4741
  7v08-assembly1_m  TM=8.156E-01  e=2.518E-15  Saccharomyces cerevisiae BY4741
  8fkv-assembly1_NB  TM=8.193E-01  e=1.278E-13  Homo sapiens

Mean predicted aligned error: 11.9 Å

Organism: NCBI:txid151035